Protein AF-A0A816B627-F1 (afdb_monomer_lite)

Foldseek 3Di:
DPDPVVVVVVVVVVVVVVVVVPPPCDLVNVQVVLCLQQHVLFARLDDPDPVRVVVVVVVVVPPDDDDDDDPPVPPPPDDPVNVVVVVVLLVLLVVLVVCLVVVVLVVNVVSLVVHPLNLLSLLSSLSNLVSCLVPPDDDPVSSVSSNVSSVVSLVVSVVVLVVVCVVPVVVSVCQQAFQDVNRRRDGVCSRPVPSVPVVVVVVVVVVVVVVD

Organism: NCBI:txid1234261

Secondary structure (DSSP, 8-state):
---HHHHHHHHHHHHHHHHHTS----HHHHHHHHHHHH-TTSPPS--SSHHHHHHHHHHHHTTS---------------HHHHHHHHHHHHHHHHHHHHHHTT-HHHHHHHHHH-TTHHHHHHHHHHHHHHHHHHT--SHHHHHHHHHHHHHHHHHHHHHHHHHHHH-HHHHHHHHH-EEGGGTSEEHHHH-HHHHHHHHHHHHHHHHHT--

Radius of gyration: 22.9 Å; chains: 1; bounding box: 83×31×54 Å

pLDDT: mean 73.64, std 17.53, range [32.75, 94.12]

InterPro domains:
  IPR050927 Transient receptor potential cation channel M [PTHR13800] (5-191)
  IPR057366 TRPM-like domain [PF25508] (15-191)

Structure (mmCIF, N/CA/C/O backbone):
data_AF-A0A816B627-F1
#
_entry.id   AF-A0A816B627-F1
#
loop_
_atom_site.group_PDB
_atom_site.id
_atom_site.type_symbol
_atom_site.label_atom_id
_atom_site.label_alt_id
_atom_site.label_comp_id
_atom_site.label_asym_id
_atom_site.label_entity_id
_atom_site.label_seq_id
_atom_site.pdbx_PDB_ins_code
_atom_site.Cartn_x
_atom_site.Cartn_y
_atom_site.Cartn_z
_atom_site.occupancy
_atom_site.B_iso_or_equiv
_atom_site.auth_seq_id
_atom_site.auth_comp_id
_atom_site.auth_asym_id
_atom_site.auth_atom_id
_atom_site.pdbx_PDB_model_num
ATOM 1 N N . MET A 1 1 ? 58.650 8.202 21.743 1.00 47.16 1 MET A N 1
ATOM 2 C CA . MET A 1 1 ? 57.580 7.323 22.254 1.00 47.16 1 MET A CA 1
ATOM 3 C C . MET A 1 1 ? 56.261 8.020 21.988 1.00 47.16 1 MET A C 1
ATOM 5 O O . MET A 1 1 ? 55.930 8.945 22.711 1.00 47.16 1 MET A O 1
ATOM 9 N N . ILE A 1 2 ? 55.586 7.661 20.896 1.00 46.09 2 ILE A N 1
ATOM 10 C CA . ILE A 1 2 ? 54.203 8.078 20.633 1.00 46.09 2 ILE A CA 1
ATOM 11 C C . ILE A 1 2 ? 53.369 6.849 20.967 1.00 46.09 2 ILE A C 1
ATOM 13 O O . ILE A 1 2 ? 53.631 5.767 20.435 1.00 46.09 2 ILE A O 1
ATOM 17 N N . ASN A 1 3 ? 52.495 6.995 21.954 1.00 48.06 3 ASN A N 1
ATOM 18 C CA . ASN A 1 3 ? 51.800 5.893 22.592 1.00 48.06 3 ASN A CA 1
ATOM 19 C C . ASN A 1 3 ? 50.795 5.289 21.598 1.00 48.06 3 ASN A C 1
ATOM 21 O O . ASN A 1 3 ? 50.006 6.018 21.000 1.00 48.06 3 ASN A O 1
ATOM 25 N N . ARG A 1 4 ? 50.829 3.965 21.389 1.00 53.31 4 ARG A N 1
ATOM 26 C CA . ARG A 1 4 ? 49.882 3.250 20.501 1.00 53.31 4 ARG A CA 1
ATOM 27 C C . ARG A 1 4 ? 48.421 3.437 20.930 1.00 53.31 4 ARG A C 1
ATOM 29 O O . ARG A 1 4 ? 47.520 3.262 20.119 1.00 53.31 4 ARG A O 1
ATOM 36 N N . ASP A 1 5 ? 48.202 3.822 22.179 1.00 56.56 5 ASP A N 1
ATOM 37 C CA . ASP A 1 5 ? 46.870 4.056 22.725 1.00 56.56 5 ASP A CA 1
ATOM 38 C C . ASP A 1 5 ? 46.293 5.416 22.287 1.00 56.56 5 ASP A C 1
ATOM 40 O O . ASP A 1 5 ? 45.082 5.539 22.102 1.00 56.56 5 ASP A O 1
ATOM 44 N N . ASP A 1 6 ? 47.144 6.409 21.991 1.00 57.88 6 ASP A N 1
ATOM 45 C CA . ASP A 1 6 ? 46.697 7.737 21.544 1.00 57.88 6 ASP A CA 1
ATOM 46 C C . ASP A 1 6 ? 46.139 7.707 20.112 1.00 57.88 6 ASP A C 1
ATOM 48 O O . ASP A 1 6 ? 45.206 8.443 19.794 1.00 57.88 6 ASP A O 1
ATOM 52 N N . CYS A 1 7 ? 46.657 6.838 19.233 1.00 55.69 7 CYS A N 1
ATOM 53 C CA . CYS A 1 7 ? 46.129 6.700 17.871 1.00 55.69 7 CYS A CA 1
ATOM 54 C C . CYS A 1 7 ? 44.832 5.880 17.807 1.00 55.69 7 CYS A C 1
ATOM 56 O O . CYS A 1 7 ? 43.984 6.159 16.960 1.00 55.69 7 CYS A O 1
ATOM 58 N N . LEU A 1 8 ? 44.632 4.928 18.725 1.00 53.78 8 LEU A N 1
ATOM 59 C CA . LEU A 1 8 ? 43.360 4.214 18.861 1.00 53.78 8 LEU A CA 1
ATOM 60 C C . LEU A 1 8 ? 42.260 5.140 19.382 1.00 53.78 8 LEU A C 1
ATOM 62 O O . LEU A 1 8 ? 41.164 5.146 18.829 1.00 53.78 8 LEU A O 1
ATOM 66 N N . LEU A 1 9 ? 42.564 5.976 20.378 1.00 54.19 9 LEU A N 1
ATOM 67 C CA . LEU A 1 9 ? 41.626 6.988 20.867 1.00 54.19 9 LEU A CA 1
ATOM 68 C C . LEU A 1 9 ? 41.292 8.016 19.787 1.00 54.19 9 LEU A C 1
ATOM 70 O O . LEU A 1 9 ? 40.128 8.372 19.637 1.00 54.19 9 LEU A O 1
ATOM 74 N N . LYS A 1 10 ? 42.270 8.440 18.981 1.00 56.34 10 LYS A N 1
ATOM 75 C CA . LYS A 1 10 ? 42.023 9.371 17.875 1.00 56.34 10 LYS A CA 1
ATOM 76 C C . LYS A 1 10 ? 41.108 8.773 16.801 1.00 56.34 10 LYS A C 1
ATOM 78 O O . LYS A 1 10 ? 40.150 9.427 16.418 1.00 56.34 10 LYS A O 1
ATOM 83 N N . ASN A 1 11 ? 41.309 7.506 16.428 1.00 53.62 11 ASN A N 1
ATOM 84 C CA . ASN A 1 11 ? 40.417 6.790 15.507 1.00 53.62 11 ASN A CA 1
ATOM 85 C C . ASN A 1 11 ? 39.012 6.569 16.095 1.00 53.62 11 ASN A C 1
ATOM 87 O O . ASN A 1 11 ? 38.023 6.634 15.371 1.00 53.62 11 ASN A O 1
ATOM 91 N N . VAL A 1 12 ? 38.893 6.318 17.402 1.00 56.19 12 VAL A N 1
ATOM 92 C CA . VAL A 1 12 ? 37.593 6.188 18.090 1.00 56.19 12 VAL A CA 1
ATOM 93 C C . VAL A 1 12 ? 36.872 7.538 18.188 1.00 56.19 12 VAL A C 1
ATOM 95 O O . VAL A 1 12 ? 35.649 7.594 18.113 1.00 56.19 12 VAL A O 1
ATOM 98 N N . ILE A 1 13 ? 37.603 8.641 18.341 1.00 55.31 13 ILE A N 1
ATOM 99 C CA . ILE A 1 13 ? 37.032 9.993 18.363 1.00 55.31 13 ILE A CA 1
ATOM 100 C C . ILE A 1 13 ? 36.629 10.429 16.947 1.00 55.31 13 ILE A C 1
ATOM 102 O O . ILE A 1 13 ? 35.522 10.926 16.775 1.00 55.31 13 ILE A O 1
ATOM 106 N N . GLU A 1 14 ? 37.460 10.167 15.933 1.00 52.75 14 GLU A N 1
ATOM 107 C CA . GLU A 1 14 ? 37.149 10.435 14.520 1.00 52.75 14 GLU A CA 1
ATOM 108 C C . GLU A 1 14 ? 35.941 9.604 14.046 1.00 52.75 14 GLU A C 1
ATOM 110 O O . GLU A 1 14 ? 35.009 10.151 13.461 1.00 52.75 14 GLU A O 1
ATOM 115 N N . THR A 1 15 ? 35.859 8.319 14.413 1.00 51.94 15 THR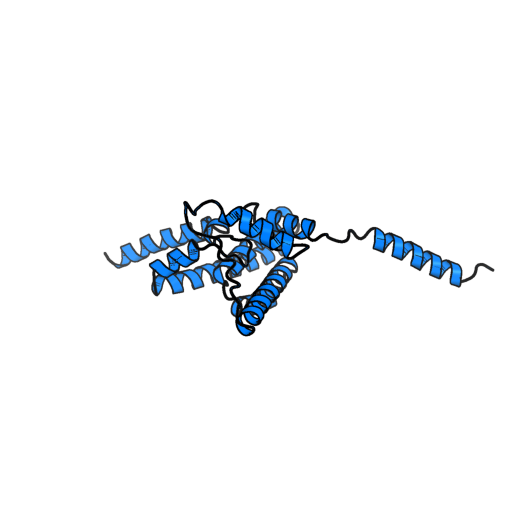 A N 1
ATOM 116 C CA . THR A 1 15 ? 34.672 7.487 14.124 1.00 51.94 15 THR A CA 1
ATOM 117 C C . THR A 1 15 ? 33.425 7.921 14.899 1.00 51.94 15 THR A C 1
ATOM 119 O O . THR A 1 15 ? 32.318 7.787 14.381 1.00 51.94 15 THR A O 1
ATOM 122 N N . ASN A 1 16 ? 33.565 8.469 16.112 1.00 50.75 16 ASN A N 1
ATOM 123 C CA . ASN A 1 16 ? 32.439 9.050 16.852 1.00 50.75 16 ASN A CA 1
ATOM 124 C C . ASN A 1 16 ? 31.949 10.372 16.245 1.00 50.75 16 ASN A C 1
ATOM 126 O O . ASN A 1 16 ? 30.750 10.646 16.300 1.00 50.75 16 ASN A O 1
ATOM 130 N N . ASP A 1 17 ? 32.831 11.176 15.650 1.00 51.41 17 ASP A N 1
ATOM 131 C CA . ASP A 1 17 ? 32.435 12.369 14.893 1.00 51.41 17 ASP A CA 1
ATOM 132 C C . ASP A 1 17 ? 31.756 11.998 13.564 1.00 51.41 17 ASP A C 1
ATOM 134 O O . ASP A 1 17 ? 30.761 12.625 13.192 1.00 51.41 17 ASP A O 1
ATOM 138 N N . ASP A 1 18 ? 32.183 10.915 12.908 1.00 49.44 18 ASP A N 1
ATOM 139 C CA . ASP A 1 18 ? 31.479 10.342 11.751 1.00 49.44 18 ASP A CA 1
ATOM 140 C C . ASP A 1 18 ? 30.114 9.732 12.132 1.00 49.44 18 ASP A C 1
ATOM 142 O O . ASP A 1 18 ? 29.144 9.842 11.379 1.00 49.44 18 ASP A O 1
ATOM 146 N N . LEU A 1 19 ? 29.988 9.151 13.332 1.00 51.88 19 LEU A N 1
ATOM 147 C CA . LEU A 1 19 ? 28.710 8.685 13.889 1.00 51.88 19 LEU A CA 1
ATOM 148 C C . LEU A 1 19 ? 27.785 9.845 14.287 1.00 51.88 19 LEU A C 1
ATOM 150 O O . LEU A 1 19 ? 26.574 9.721 14.126 1.00 51.88 19 LEU A O 1
ATOM 154 N N . LYS A 1 20 ? 28.323 10.982 14.751 1.00 50.88 20 LYS A N 1
ATOM 155 C CA . LYS A 1 20 ? 27.547 12.213 15.003 1.00 50.88 20 LYS A CA 1
ATOM 156 C C . LYS A 1 20 ? 27.124 12.928 13.720 1.00 50.88 20 LYS A C 1
ATOM 158 O O . LYS A 1 20 ? 26.120 13.636 13.733 1.00 50.88 20 LYS A O 1
ATOM 163 N N . LYS A 1 21 ? 27.850 12.726 12.617 1.00 45.88 21 LYS A N 1
ATOM 164 C CA . LYS A 1 21 ? 27.456 13.157 11.265 1.00 45.88 21 LYS A CA 1
ATOM 165 C C . LYS A 1 21 ? 26.447 12.235 10.589 1.00 45.88 21 LYS A C 1
ATOM 167 O O . LYS A 1 21 ? 25.932 12.582 9.528 1.00 45.88 21 LYS A O 1
ATOM 172 N N . LYS A 1 22 ? 26.144 11.078 11.179 1.00 47.47 22 LYS A N 1
ATOM 173 C CA . LYS A 1 22 ? 25.071 10.214 10.703 1.00 47.47 22 LYS A CA 1
ATOM 174 C C . LYS A 1 22 ? 23.759 10.831 11.168 1.00 47.47 22 LYS A C 1
ATOM 176 O O . LYS A 1 22 ? 23.348 10.613 12.304 1.00 47.47 22 LYS A O 1
ATOM 181 N N . GLU A 1 23 ? 23.156 11.659 10.314 1.00 55.47 23 GLU A N 1
ATOM 182 C CA . GLU A 1 23 ? 21.819 12.217 10.522 1.00 55.47 23 GLU A CA 1
ATOM 183 C C . GLU A 1 23 ? 20.909 11.120 11.081 1.00 55.47 23 GLU A C 1
ATOM 185 O O . GLU A 1 23 ? 20.610 10.128 10.411 1.00 55.47 23 GLU A O 1
ATOM 190 N N . ILE A 1 24 ? 20.530 11.246 12.353 1.00 56.03 24 ILE A N 1
ATOM 191 C CA . ILE A 1 24 ? 19.551 10.350 12.952 1.00 56.03 24 ILE A CA 1
ATOM 192 C C . ILE A 1 24 ? 18.250 10.672 12.224 1.00 56.03 24 ILE A C 1
ATOM 194 O O . ILE A 1 24 ? 17.647 11.718 12.473 1.00 56.03 24 ILE A O 1
ATOM 198 N N . TYR A 1 25 ? 17.858 9.815 11.277 1.00 63.72 25 TYR A N 1
ATOM 199 C CA . TYR A 1 25 ? 16.608 9.974 10.543 1.00 63.72 25 TYR A CA 1
ATOM 200 C C . TYR A 1 25 ? 15.474 10.119 11.557 1.00 63.72 25 TYR A C 1
ATOM 202 O O . TYR A 1 25 ? 15.193 9.214 12.344 1.00 63.72 25 TYR A O 1
ATOM 210 N N . THR A 1 26 ? 14.878 11.307 11.589 1.00 79.12 26 THR A N 1
ATOM 211 C CA . THR A 1 26 ? 13.787 11.615 12.509 1.00 79.12 26 THR A CA 1
ATOM 212 C C . THR A 1 26 ? 12.509 10.980 11.963 1.00 79.12 26 THR A C 1
ATOM 214 O O . THR A 1 26 ? 12.354 10.798 10.759 1.00 79.12 26 THR A O 1
ATOM 217 N N . ILE A 1 27 ? 11.551 10.655 12.829 1.00 78.94 27 ILE A N 1
ATOM 218 C CA . ILE A 1 27 ? 10.228 10.158 12.409 1.00 78.94 27 ILE A CA 1
ATOM 219 C C . ILE A 1 27 ? 9.592 11.074 11.341 1.00 78.94 27 ILE A C 1
ATOM 221 O O . ILE A 1 27 ? 9.013 10.600 10.365 1.00 78.94 27 ILE A O 1
ATOM 225 N N . ASP A 1 28 ? 9.806 12.383 11.464 1.00 79.88 28 ASP A N 1
ATOM 226 C CA . ASP A 1 28 ? 9.337 13.389 10.508 1.00 79.88 28 ASP A CA 1
ATOM 227 C C . ASP A 1 28 ? 9.972 13.212 9.119 1.00 79.88 28 ASP A C 1
ATOM 229 O O . ASP A 1 28 ? 9.288 13.362 8.107 1.00 79.88 28 ASP A O 1
ATOM 233 N N . THR A 1 29 ? 11.254 12.827 9.045 1.00 83.81 29 THR A N 1
ATOM 234 C CA . THR A 1 29 ? 11.923 12.584 7.760 1.00 83.81 29 THR A CA 1
ATOM 235 C C . THR A 1 29 ? 11.389 11.321 7.097 1.00 83.81 29 THR A C 1
ATOM 237 O O . THR A 1 29 ? 11.231 11.301 5.882 1.00 83.81 29 THR A O 1
ATOM 240 N N . LEU A 1 30 ? 11.051 10.282 7.872 1.00 84.44 30 LEU A N 1
ATOM 241 C CA . LEU A 1 30 ? 10.416 9.073 7.334 1.00 84.44 30 LEU A CA 1
ATOM 242 C C . LEU A 1 30 ? 9.038 9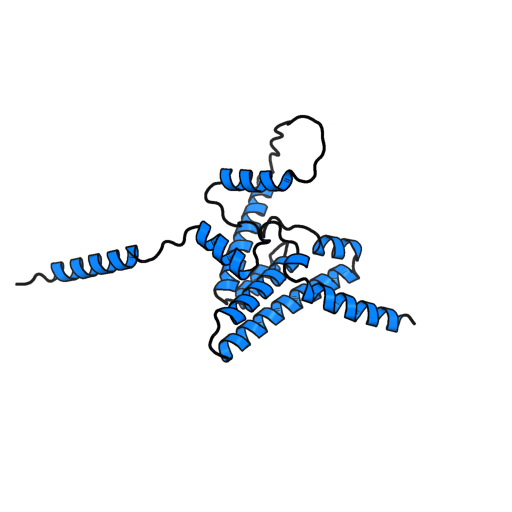.376 6.739 1.00 84.44 30 LEU A C 1
ATOM 244 O O . LEU A 1 30 ? 8.762 8.965 5.614 1.00 84.44 30 LEU A O 1
ATOM 248 N N . ASN A 1 31 ? 8.202 10.136 7.450 1.00 85.31 31 ASN A N 1
ATOM 249 C CA . ASN A 1 31 ? 6.902 10.555 6.921 1.00 85.31 31 ASN A CA 1
ATOM 250 C C . ASN A 1 31 ? 7.056 11.422 5.665 1.00 85.31 31 ASN A C 1
ATOM 252 O O . ASN A 1 31 ? 6.333 11.220 4.694 1.00 85.31 31 ASN A O 1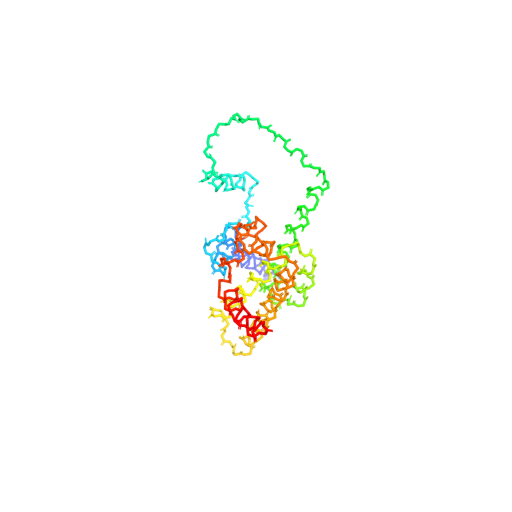
ATOM 256 N N . HIS A 1 32 ? 8.031 12.338 5.644 1.00 85.50 32 HIS A N 1
ATOM 257 C CA . HIS A 1 32 ? 8.310 13.156 4.464 1.00 85.50 32 HIS A CA 1
ATOM 258 C C . HIS A 1 32 ? 8.731 12.302 3.259 1.00 85.50 32 HIS A C 1
ATOM 260 O O . HIS A 1 32 ? 8.225 12.499 2.155 1.00 85.50 32 HIS A O 1
ATOM 266 N N . ILE A 1 33 ? 9.641 11.341 3.451 1.00 86.44 33 ILE A N 1
ATOM 267 C CA . ILE A 1 33 ? 10.081 10.423 2.388 1.00 86.44 33 ILE A CA 1
ATOM 268 C C . ILE A 1 33 ? 8.890 9.624 1.861 1.00 86.44 33 ILE A C 1
ATOM 270 O O . ILE A 1 33 ? 8.696 9.523 0.652 1.00 86.44 33 ILE A O 1
ATOM 274 N N . LEU A 1 34 ? 8.062 9.088 2.754 1.00 86.38 34 LEU A N 1
ATOM 275 C CA . LEU A 1 34 ? 6.894 8.308 2.368 1.00 86.38 34 LEU A CA 1
ATOM 276 C C . LEU A 1 34 ? 5.858 9.134 1.597 1.00 86.38 34 LEU A C 1
ATOM 278 O O . LEU A 1 34 ? 5.352 8.661 0.578 1.00 86.38 34 LEU A O 1
ATOM 282 N N . ASN A 1 35 ? 5.604 10.374 2.012 1.00 87.06 35 ASN A N 1
ATOM 283 C CA . ASN A 1 35 ? 4.736 11.288 1.271 1.00 87.06 35 ASN A CA 1
ATOM 284 C C . ASN A 1 35 ? 5.332 11.658 -0.089 1.00 87.06 35 ASN A C 1
ATOM 286 O O . ASN A 1 35 ? 4.606 11.708 -1.072 1.00 87.06 35 ASN A O 1
ATOM 290 N N . THR A 1 36 ? 6.653 11.812 -0.183 1.00 88.31 36 THR A N 1
ATOM 291 C CA . THR A 1 36 ? 7.327 12.065 -1.467 1.00 88.31 36 THR A CA 1
ATOM 292 C C . THR A 1 36 ? 7.176 10.871 -2.420 1.00 88.31 36 THR A C 1
ATOM 294 O O . THR A 1 36 ? 6.913 11.046 -3.606 1.00 88.31 36 THR A O 1
ATOM 297 N N . LEU A 1 37 ? 7.301 9.640 -1.911 1.00 85.81 37 LEU A N 1
ATOM 298 C CA . LEU A 1 37 ? 7.244 8.424 -2.730 1.00 85.81 37 LEU A CA 1
ATOM 299 C C . LEU A 1 37 ? 5.817 8.046 -3.160 1.00 85.81 37 LEU A C 1
ATOM 301 O O . LEU A 1 37 ? 5.600 7.618 -4.299 1.00 85.81 37 LEU A O 1
ATOM 305 N N . VAL A 1 38 ? 4.848 8.162 -2.249 1.00 84.44 38 VAL A N 1
ATOM 306 C CA . VAL A 1 38 ? 3.452 7.752 -2.471 1.00 84.44 38 VAL A CA 1
ATOM 307 C C . VAL A 1 38 ? 2.613 8.924 -2.985 1.00 84.44 38 VAL A C 1
ATOM 309 O O . VAL A 1 38 ? 1.922 8.800 -4.005 1.00 84.44 38 VAL A O 1
ATOM 312 N N . GLY A 1 39 ? 2.708 10.061 -2.303 1.00 83.44 39 GLY A N 1
ATOM 313 C CA . GLY A 1 39 ? 2.036 11.324 -2.592 1.00 83.44 39 GLY A CA 1
ATOM 314 C C . GLY A 1 39 ? 1.500 12.009 -1.329 1.00 83.44 39 GLY A C 1
ATOM 315 O O . GLY A 1 39 ? 1.243 11.364 -0.313 1.00 83.44 39 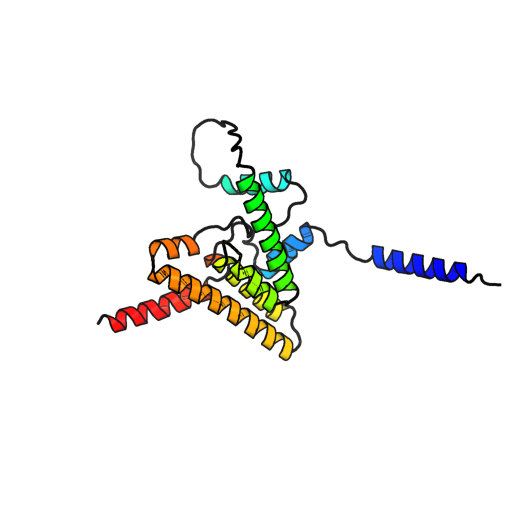GLY A O 1
ATOM 316 N N . ASP A 1 40 ? 1.254 13.317 -1.431 1.00 81.44 40 ASP A N 1
ATOM 317 C CA . ASP A 1 40 ? 0.838 14.192 -0.316 1.00 81.44 40 ASP A CA 1
ATOM 318 C C . ASP A 1 40 ? -0.553 13.885 0.266 1.00 81.44 40 ASP A C 1
ATOM 320 O O . ASP A 1 40 ? -0.950 14.437 1.289 1.00 81.44 40 ASP A O 1
ATOM 324 N N . TYR A 1 41 ? -1.320 13.012 -0.388 1.00 79.44 41 TYR A N 1
ATOM 325 C CA . TYR A 1 41 ? -2.629 12.562 0.085 1.00 79.44 41 TYR A CA 1
ATOM 326 C C . TYR A 1 41 ? -2.531 11.509 1.199 1.00 79.44 41 TYR A C 1
ATOM 328 O O . TYR A 1 41 ? -3.546 11.201 1.824 1.00 79.44 41 TYR A O 1
ATOM 336 N N . MET A 1 42 ? -1.345 10.941 1.439 1.00 84.12 42 MET A N 1
ATOM 337 C CA . MET A 1 42 ? -1.116 10.006 2.534 1.00 84.12 42 MET A CA 1
ATOM 338 C C . MET A 1 42 ? -0.855 10.762 3.837 1.00 84.12 42 MET A C 1
ATOM 340 O O . MET A 1 42 ? -0.006 11.652 3.911 1.00 84.12 42 MET A O 1
ATOM 344 N N . LYS A 1 43 ? -1.586 10.402 4.893 1.00 84.06 43 LYS A N 1
ATOM 345 C CA . LYS A 1 43 ? -1.319 10.942 6.229 1.00 84.06 43 LYS A CA 1
ATOM 346 C C . LYS A 1 43 ? -0.056 10.327 6.836 1.00 84.06 43 LYS A C 1
ATOM 348 O O . LYS A 1 43 ? 0.319 9.216 6.456 1.00 84.06 43 LYS A O 1
ATOM 353 N N . PRO A 1 44 ? 0.567 10.997 7.825 1.00 81.88 44 PRO A N 1
ATOM 354 C CA . PRO A 1 44 ? 1.728 10.458 8.523 1.00 81.88 44 PRO A CA 1
ATOM 355 C C . PRO A 1 44 ? 1.440 9.056 9.074 1.00 81.88 44 PRO A C 1
ATOM 357 O O . PRO A 1 44 ? 0.390 8.817 9.675 1.00 81.88 44 PRO A O 1
ATOM 360 N N . LEU A 1 45 ? 2.365 8.118 8.865 1.00 82.62 45 LEU A N 1
ATOM 361 C CA . LEU A 1 45 ? 2.232 6.745 9.371 1.00 82.62 45 LEU A CA 1
ATOM 362 C C . LEU A 1 45 ? 2.886 6.567 10.738 1.00 82.62 45 LEU A C 1
ATOM 364 O O . LEU A 1 45 ? 2.496 5.673 11.494 1.00 82.62 45 LEU A O 1
ATOM 368 N N . TYR A 1 46 ? 3.888 7.396 11.025 1.00 82.25 46 TYR A N 1
ATOM 369 C CA . TYR A 1 46 ? 4.713 7.320 12.218 1.00 82.25 46 TYR A CA 1
ATOM 370 C C . TYR A 1 46 ? 4.521 8.579 13.060 1.00 82.25 46 TYR A C 1
ATOM 372 O O . TYR A 1 46 ? 4.641 9.690 12.553 1.00 82.25 46 TYR A O 1
ATOM 380 N N . TYR A 1 47 ? 4.256 8.409 14.351 1.00 77.44 47 TYR A N 1
ATOM 381 C CA . TYR A 1 47 ? 4.043 9.507 15.295 1.00 77.44 47 TYR A CA 1
ATOM 382 C C . TYR A 1 47 ? 5.050 9.393 16.436 1.00 77.44 47 TYR A C 1
ATOM 384 O O . TYR A 1 47 ? 5.423 8.283 16.821 1.00 77.44 47 TYR A O 1
ATOM 392 N N . LYS A 1 48 ? 5.504 10.523 16.992 1.00 67.88 48 LYS A N 1
ATOM 393 C CA . LYS A 1 48 ? 6.448 10.505 18.124 1.00 67.88 48 LYS A CA 1
ATOM 394 C C . LYS A 1 48 ? 5.750 10.117 19.421 1.00 67.88 48 LYS A C 1
ATOM 396 O O . LYS A 1 48 ? 6.370 9.530 20.304 1.00 67.88 48 LYS A O 1
ATOM 401 N N . THR A 1 49 ? 4.467 10.454 19.548 1.00 66.88 49 THR A N 1
ATOM 402 C CA . THR A 1 49 ? 3.657 10.141 20.729 1.00 66.88 49 THR A CA 1
ATOM 403 C C . THR A 1 49 ? 2.249 9.700 20.340 1.00 66.88 49 THR A C 1
ATOM 405 O O . THR A 1 49 ? 1.693 10.159 19.345 1.00 66.88 49 THR A O 1
ATOM 408 N N . ALA A 1 50 ? 1.627 8.863 21.174 1.00 63.19 50 ALA A N 1
ATOM 409 C CA . ALA A 1 50 ? 0.228 8.464 20.996 1.00 63.19 50 ALA A CA 1
ATOM 410 C C . ALA A 1 50 ? -0.746 9.663 21.042 1.00 63.19 50 ALA A C 1
ATOM 412 O O . ALA A 1 50 ? -1.818 9.627 20.447 1.00 63.19 50 ALA A O 1
ATOM 413 N N . VAL A 1 51 ? -0.370 10.748 21.732 1.00 63.31 51 VAL A N 1
ATOM 414 C CA . VAL A 1 51 ? -1.163 11.986 21.807 1.00 63.31 51 VAL A CA 1
ATOM 415 C C . VAL A 1 51 ? -1.200 12.698 20.453 1.00 63.31 51 VAL A C 1
ATOM 417 O O . VAL A 1 51 ? -2.261 13.147 20.026 1.00 63.31 51 VAL A O 1
ATOM 420 N N . GLU A 1 52 ? -0.062 12.760 19.764 1.00 62.66 52 GLU A N 1
ATOM 421 C CA . GLU A 1 52 ? 0.064 13.346 18.426 1.00 62.66 52 GLU A CA 1
ATOM 422 C C . GLU A 1 52 ? -0.765 12.567 17.391 1.00 62.66 52 GLU A C 1
ATOM 424 O O . GLU A 1 52 ? -1.495 13.160 16.595 1.00 62.66 52 GLU A O 1
ATOM 429 N N . GLU A 1 53 ? -0.742 11.233 17.472 1.00 67.88 53 GLU A N 1
ATOM 430 C CA . GLU A 1 53 ? -1.572 10.360 16.638 1.00 67.88 53 GLU A CA 1
ATOM 431 C C . GLU A 1 53 ? -3.074 10.638 16.835 1.00 67.88 53 GLU A C 1
ATOM 433 O O . GLU A 1 53 ? -3.819 10.789 15.863 1.00 67.88 53 GLU A O 1
ATOM 438 N N . LEU A 1 54 ? -3.532 10.759 18.088 1.00 63.72 54 LEU A N 1
ATOM 439 C CA . LEU A 1 54 ? -4.935 11.051 18.407 1.00 63.72 54 LEU A CA 1
ATOM 440 C C . LEU A 1 54 ? -5.366 12.446 17.932 1.00 63.72 54 LEU A C 1
ATOM 442 O O . LEU A 1 54 ? -6.475 12.610 17.417 1.00 63.72 54 LEU A O 1
ATOM 446 N N . GLN A 1 55 ? -4.497 13.450 18.058 1.00 64.25 55 GLN A N 1
ATOM 447 C CA . GLN A 1 55 ? -4.776 14.813 17.599 1.00 64.25 55 GLN A CA 1
ATOM 448 C C . GLN A 1 55 ? -4.954 14.870 16.076 1.00 64.25 55 GLN A C 1
ATOM 450 O O . GLN A 1 55 ? -5.947 15.419 15.600 1.00 64.25 55 GLN A O 1
ATOM 455 N N . ILE A 1 56 ? -4.065 14.235 15.308 1.00 65.94 56 ILE A N 1
ATOM 456 C CA . ILE A 1 56 ? -4.110 14.252 13.837 1.00 65.94 56 ILE A CA 1
ATOM 457 C C . ILE A 1 56 ? -5.296 13.430 13.298 1.00 65.94 56 ILE A C 1
ATOM 459 O O . ILE A 1 56 ? -5.993 13.867 12.371 1.00 65.94 56 ILE A O 1
ATOM 463 N N . LYS A 1 57 ? -5.603 12.284 13.921 1.00 66.88 57 LYS A N 1
ATOM 464 C CA . LYS A 1 57 ? -6.788 11.478 13.574 1.00 66.88 57 LYS A CA 1
ATOM 465 C C . LYS A 1 57 ? -8.101 12.209 13.889 1.00 66.88 57 LYS A C 1
ATOM 467 O O . LYS A 1 57 ? -9.012 12.224 13.058 1.00 66.88 57 LYS A O 1
ATOM 472 N N . SER A 1 58 ? -8.192 12.887 15.039 1.00 59.44 58 SER A N 1
ATOM 473 C CA . SER A 1 58 ? -9.385 13.670 15.411 1.00 59.44 58 SER A CA 1
ATOM 474 C C . SER A 1 58 ? -9.601 14.893 14.509 1.00 59.44 58 SER A C 1
ATOM 476 O O . SER A 1 58 ? -10.727 15.139 14.077 1.00 59.44 58 SER A O 1
ATOM 478 N N . ALA A 1 59 ? -8.527 15.594 14.124 1.00 57.50 59 ALA A N 1
ATOM 479 C CA . ALA A 1 59 ? -8.593 16.746 13.227 1.00 57.50 59 ALA A CA 1
ATOM 480 C C . ALA A 1 59 ? -9.167 16.394 11.845 1.00 57.50 59 ALA A C 1
ATOM 482 O O . ALA A 1 59 ? -9.855 17.214 11.242 1.00 57.50 59 ALA A O 1
ATOM 483 N N . THR A 1 60 ? -8.946 15.167 11.357 1.00 51.66 60 THR A N 1
ATOM 484 C CA . THR A 1 60 ? -9.500 14.753 10.058 1.00 51.66 60 THR A CA 1
ATOM 485 C C . THR A 1 60 ? -10.927 14.209 10.137 1.00 51.66 60 THR A C 1
ATOM 487 O O . THR A 1 60 ? -11.659 14.255 9.155 1.00 51.66 60 THR A O 1
ATOM 490 N N . THR A 1 61 ? -11.346 13.705 11.299 1.00 51.56 61 THR A N 1
ATOM 491 C CA . THR A 1 61 ? -12.693 13.133 11.481 1.00 51.56 61 THR A CA 1
ATOM 492 C C . THR A 1 61 ? -13.777 14.225 11.575 1.00 51.56 61 THR A C 1
ATOM 494 O O . THR A 1 61 ? -14.960 13.959 11.373 1.00 51.56 61 THR A O 1
ATOM 497 N N . ASN A 1 62 ? -13.384 15.482 11.815 1.00 48.22 62 ASN A N 1
ATOM 498 C CA . ASN A 1 62 ? -14.294 16.608 12.053 1.00 48.22 62 ASN A CA 1
ATOM 499 C C . ASN A 1 62 ? -14.953 17.234 10.807 1.00 48.22 62 ASN A C 1
ATOM 501 O O . ASN A 1 62 ? -15.683 18.211 10.954 1.00 48.22 62 ASN A O 1
ATOM 505 N N . THR A 1 63 ? -14.765 16.708 9.592 1.00 43.91 63 THR A N 1
ATOM 506 C CA . THR A 1 63 ? -15.364 17.312 8.383 1.00 43.91 63 THR A CA 1
ATOM 507 C C . THR A 1 63 ? -16.712 16.739 7.947 1.00 43.91 63 THR A C 1
ATOM 509 O O . THR A 1 63 ? -17.278 17.287 7.013 1.00 43.91 63 THR A O 1
ATOM 512 N N . ASN A 1 64 ? -17.288 15.721 8.605 1.00 45.56 64 ASN A N 1
ATOM 513 C CA . ASN A 1 64 ? -18.622 15.207 8.233 1.00 45.56 64 ASN A CA 1
ATOM 514 C C . ASN A 1 64 ? -19.408 14.558 9.389 1.00 45.56 64 ASN A C 1
ATOM 516 O O . ASN A 1 64 ? -19.901 13.438 9.260 1.00 45.56 64 ASN A O 1
ATOM 520 N N . ARG A 1 65 ? -19.589 15.253 10.519 1.00 35.72 65 ARG A N 1
ATOM 521 C CA . ARG A 1 65 ? -20.679 14.930 11.461 1.00 35.72 65 ARG A CA 1
ATOM 522 C C . ARG A 1 65 ? -21.316 16.213 11.981 1.00 35.72 65 ARG A C 1
ATOM 524 O O . ARG A 1 65 ? -20.860 16.805 12.952 1.00 35.72 65 ARG A O 1
ATOM 531 N N . VAL A 1 66 ? -22.368 16.640 11.286 1.00 37.44 66 VAL A N 1
ATOM 532 C CA . VAL A 1 66 ? -23.333 17.616 11.792 1.00 37.44 66 VAL A CA 1
ATOM 533 C C . VAL A 1 66 ? -24.057 16.987 12.985 1.00 37.44 66 VAL A C 1
ATOM 535 O O . VAL A 1 66 ? -24.693 15.948 12.840 1.00 37.44 66 VAL A O 1
ATOM 538 N N . ASN A 1 67 ? -23.924 17.675 14.116 1.00 36.53 67 ASN A N 1
ATOM 539 C CA . ASN A 1 67 ? -24.830 17.785 15.255 1.00 36.53 67 ASN A CA 1
ATOM 540 C C . ASN A 1 67 ? -25.147 16.568 16.146 1.00 36.53 67 ASN A C 1
ATOM 542 O O . ASN A 1 67 ? -25.617 15.520 15.720 1.00 36.53 67 ASN A O 1
ATOM 546 N N . ASP A 1 68 ? -24.989 16.867 17.439 1.00 32.75 68 ASP A N 1
ATOM 547 C CA . ASP A 1 68 ? -25.861 16.499 18.553 1.00 32.75 68 ASP A CA 1
ATOM 548 C C . ASP A 1 68 ? -25.923 15.024 18.957 1.00 32.75 68 ASP A C 1
ATOM 550 O O . ASP A 1 68 ? -26.819 14.277 18.585 1.00 32.75 68 ASP A O 1
ATOM 554 N N . GLN A 1 69 ? -25.027 14.637 19.863 1.00 34.44 69 GLN A N 1
ATOM 555 C CA . GLN A 1 69 ? -25.353 14.564 21.294 1.00 34.44 69 GLN A CA 1
ATOM 556 C C . GLN A 1 69 ? -24.151 13.993 22.047 1.00 34.44 69 GLN A C 1
ATOM 558 O O . GLN A 1 69 ? -23.662 12.914 21.741 1.00 34.44 69 GLN A O 1
ATOM 563 N N . GLU A 1 70 ? -23.693 14.788 23.012 1.00 33.94 70 GLU A N 1
ATOM 564 C CA . GLU A 1 70 ? -22.989 14.388 24.227 1.00 33.94 70 GLU A CA 1
ATOM 565 C C . GLU A 1 70 ? -21.831 13.399 24.068 1.00 33.94 70 GLU A C 1
ATOM 567 O O . GLU A 1 70 ? -21.984 12.195 23.881 1.00 33.94 70 GLU A O 1
ATOM 572 N N . ALA A 1 71 ? -20.635 13.951 24.273 1.00 35.47 71 ALA A N 1
ATOM 573 C CA . ALA A 1 71 ? -19.420 13.239 24.609 1.00 35.47 71 ALA A CA 1
ATOM 574 C C . ALA A 1 71 ? -19.626 12.355 25.853 1.00 35.47 71 ALA A C 1
ATOM 576 O O . ALA A 1 71 ? -19.166 12.657 26.954 1.00 35.47 71 ALA A O 1
ATOM 577 N N . HIS A 1 72 ? -20.268 11.206 25.671 1.00 36.22 72 HIS A N 1
ATOM 578 C CA . HIS A 1 72 ? -19.933 10.047 26.456 1.00 36.22 72 HIS A CA 1
ATOM 579 C C . HIS A 1 72 ? -18.537 9.660 25.981 1.00 36.22 72 HIS A C 1
ATOM 581 O O . HIS A 1 72 ? -18.355 9.143 24.878 1.00 36.22 72 HIS A O 1
ATOM 587 N N . VAL A 1 73 ? -17.538 9.993 26.800 1.00 39.09 73 VAL A N 1
ATOM 588 C CA . VAL A 1 73 ? -16.192 9.415 26.771 1.00 39.09 73 VAL A CA 1
ATOM 589 C C . VAL A 1 73 ? -16.365 7.918 27.036 1.00 39.09 73 VAL A C 1
ATOM 591 O O . VAL A 1 73 ? -16.108 7.398 28.118 1.00 39.09 73 VAL A O 1
ATOM 594 N N . GLY A 1 74 ? -16.918 7.228 26.044 1.00 36.81 74 GLY A N 1
ATOM 595 C CA . GLY A 1 74 ? -17.022 5.796 25.985 1.00 36.81 74 GLY A CA 1
ATOM 596 C C . GLY A 1 74 ? -15.612 5.318 25.756 1.00 36.81 74 GLY A C 1
ATOM 597 O O . GLY A 1 74 ? -15.111 5.338 24.635 1.00 36.81 74 GLY A O 1
ATOM 598 N N . GLN A 1 75 ? -14.960 4.917 26.841 1.00 46.12 75 GLN A N 1
ATOM 599 C CA . GLN A 1 75 ? -13.900 3.934 26.766 1.00 46.12 75 GLN A CA 1
ATOM 600 C C . GLN A 1 75 ? -14.456 2.758 25.958 1.00 46.12 75 GLN A C 1
ATOM 602 O O . GLN A 1 75 ? -15.135 1.884 26.497 1.00 46.12 75 GLN A O 1
ATOM 607 N N . ILE A 1 76 ? -14.186 2.732 24.655 1.00 48.78 76 ILE A N 1
ATOM 608 C CA . ILE A 1 76 ? -14.216 1.489 23.904 1.00 48.78 76 ILE A CA 1
ATOM 609 C C . ILE A 1 76 ? -13.049 0.702 24.499 1.00 48.78 76 ILE A C 1
ATOM 611 O O . ILE A 1 76 ? -11.905 0.851 24.078 1.00 48.78 76 ILE A O 1
ATOM 615 N N . LYS A 1 77 ? -13.317 -0.061 25.566 1.00 46.22 77 LYS A N 1
ATOM 616 C CA . LYS A 1 77 ? -12.428 -1.128 26.027 1.00 46.22 77 LYS A CA 1
ATOM 617 C C . LYS A 1 77 ? -12.368 -2.136 24.883 1.00 46.22 77 LYS A C 1
ATOM 619 O O . LYS A 1 77 ? -13.166 -3.068 24.831 1.00 46.22 77 LYS A O 1
ATOM 624 N N . LEU A 1 78 ? -11.472 -1.895 23.931 1.00 55.16 78 LEU A N 1
ATOM 625 C CA . LEU A 1 78 ? -11.063 -2.889 22.949 1.00 55.16 78 LEU A CA 1
ATOM 626 C C . LEU A 1 78 ? -10.608 -4.120 23.742 1.00 55.16 78 LEU A C 1
ATOM 628 O O . LEU A 1 78 ? -9.920 -3.987 24.762 1.00 55.16 78 LEU A O 1
ATOM 632 N N . LYS A 1 79 ? -11.060 -5.313 23.347 1.00 60.47 79 LYS A N 1
ATOM 633 C CA . LYS A 1 79 ? -10.622 -6.535 24.027 1.00 60.47 79 LYS A CA 1
ATOM 634 C C . LYS A 1 79 ? -9.118 -6.680 23.807 1.00 60.47 79 LYS A C 1
ATOM 636 O O . LYS A 1 79 ? -8.591 -6.259 22.784 1.00 60.47 79 LYS A O 1
ATOM 641 N N . GLU A 1 80 ? -8.423 -7.305 24.749 1.00 67.31 80 GLU A N 1
ATOM 642 C CA . GLU A 1 80 ? -6.970 -7.530 24.671 1.00 67.31 80 GLU A CA 1
ATOM 643 C C . GLU A 1 80 ? -6.556 -8.211 23.347 1.00 67.31 80 GLU A C 1
ATOM 645 O O . GLU A 1 80 ? -5.559 -7.838 22.734 1.00 67.31 80 GLU A O 1
ATOM 650 N N . ALA A 1 81 ? -7.412 -9.098 22.826 1.00 64.31 81 ALA A N 1
ATOM 651 C CA . ALA A 1 81 ? -7.259 -9.727 21.513 1.00 64.31 81 ALA A CA 1
ATOM 652 C C . ALA A 1 81 ? -7.328 -8.742 20.324 1.00 64.31 81 ALA A C 1
ATOM 654 O O . ALA A 1 81 ? -6.613 -8.919 19.337 1.00 64.31 81 ALA A O 1
ATOM 655 N N . ASP A 1 82 ? -8.154 -7.694 20.407 1.00 68.25 82 ASP A N 1
ATOM 656 C CA . ASP A 1 82 ? -8.283 -6.685 19.348 1.00 68.25 82 ASP A CA 1
ATOM 657 C C . ASP A 1 82 ? -7.032 -5.792 19.293 1.00 68.25 82 ASP A C 1
ATOM 659 O O . ASP A 1 82 ? -6.566 -5.436 18.210 1.00 68.25 82 ASP A O 1
ATOM 663 N N . TYR A 1 83 ? -6.436 -5.487 20.454 1.00 73.31 83 TYR A N 1
ATOM 664 C CA . TYR A 1 83 ? -5.152 -4.783 20.538 1.00 73.31 83 TYR A CA 1
ATOM 665 C C . TYR A 1 83 ? -4.002 -5.607 19.968 1.00 73.31 83 TYR A C 1
ATOM 667 O O . TYR A 1 83 ? -3.157 -5.070 19.249 1.00 73.31 83 TYR A O 1
ATOM 675 N N . GLU A 1 84 ? -3.969 -6.906 20.264 1.00 76.44 84 GLU A N 1
ATOM 676 C CA . GLU A 1 84 ? -2.936 -7.798 19.746 1.00 76.44 84 GLU A CA 1
ATOM 677 C C . GLU A 1 84 ? -3.006 -7.894 18.216 1.00 76.44 84 GLU A C 1
ATOM 679 O O . GLU A 1 84 ? -1.981 -7.799 17.538 1.00 76.44 84 GLU A O 1
ATOM 684 N N . GLN A 1 85 ? -4.213 -8.017 17.653 1.00 78.75 85 GLN A N 1
ATOM 685 C CA . GLN A 1 85 ? -4.396 -8.041 16.204 1.00 78.75 85 GLN A CA 1
ATOM 686 C C . GLN A 1 85 ? -4.020 -6.704 15.559 1.00 78.75 85 GLN A C 1
ATOM 688 O O . GLN A 1 85 ? -3.323 -6.689 14.546 1.00 78.75 85 GLN A O 1
ATOM 693 N N . MET A 1 86 ? -4.428 -5.585 16.160 1.00 76.12 86 MET A N 1
ATOM 694 C CA . MET A 1 86 ? -4.068 -4.259 15.666 1.00 76.12 86 MET A CA 1
ATOM 695 C C . MET A 1 86 ? -2.547 -4.066 15.667 1.00 76.12 86 MET A C 1
ATOM 697 O O . MET A 1 86 ? -1.979 -3.658 14.658 1.00 76.12 86 MET A O 1
ATOM 701 N N . SER A 1 87 ? -1.868 -4.423 16.761 1.00 80.25 87 SER A N 1
ATOM 702 C CA . SER A 1 87 ? -0.407 -4.351 16.861 1.00 80.25 87 SER A CA 1
ATOM 703 C C . SER A 1 87 ? 0.284 -5.186 15.780 1.00 80.25 87 SER A C 1
ATOM 705 O O . SER A 1 87 ? 1.205 -4.694 15.125 1.00 80.25 87 SER A O 1
ATOM 707 N N . LYS A 1 88 ? -0.198 -6.410 15.526 1.00 84.50 88 LYS A N 1
ATOM 708 C CA . LYS A 1 88 ? 0.309 -7.256 14.436 1.00 84.50 88 LYS A CA 1
ATOM 709 C C . LYS A 1 88 ? 0.167 -6.564 13.084 1.00 84.50 88 LYS A C 1
ATOM 711 O O . LYS A 1 88 ? 1.149 -6.499 12.348 1.00 84.50 88 LYS A O 1
ATOM 716 N N . ASP A 1 89 ? -1.004 -6.012 12.771 1.00 85.38 89 ASP A N 1
ATOM 717 C CA . ASP A 1 89 ? -1.254 -5.339 11.491 1.00 85.38 89 ASP A CA 1
ATOM 718 C C . ASP A 1 89 ? -0.278 -4.164 11.260 1.00 85.38 89 ASP A C 1
ATOM 720 O O . ASP A 1 89 ? 0.254 -4.018 10.156 1.00 85.38 89 ASP A O 1
ATOM 724 N N . TYR A 1 90 ? 0.026 -3.375 12.301 1.00 85.56 90 TYR A N 1
ATOM 725 C CA . TYR A 1 90 ? 1.025 -2.296 12.243 1.00 85.56 90 TYR A CA 1
ATOM 726 C C . TYR A 1 90 ? 2.452 -2.820 12.012 1.00 85.56 90 TYR A C 1
ATOM 728 O O . TYR A 1 90 ? 3.159 -2.306 11.145 1.00 85.56 90 TYR A O 1
ATOM 736 N N . ILE A 1 91 ? 2.860 -3.882 12.714 1.00 87.81 91 ILE A N 1
ATOM 737 C CA . ILE A 1 91 ? 4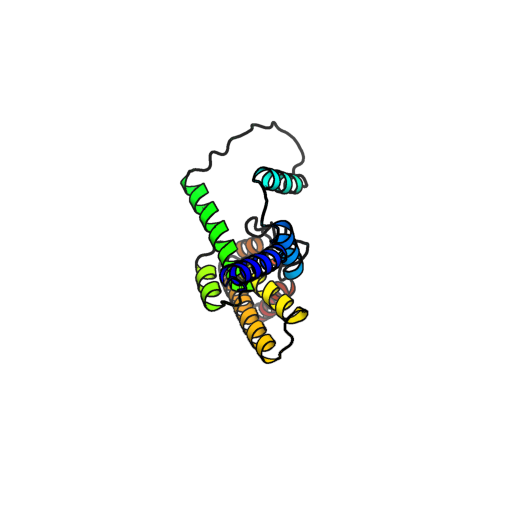.186 -4.500 12.536 1.00 87.81 91 ILE A CA 1
ATOM 738 C C . ILE A 1 91 ? 4.343 -5.053 11.115 1.00 87.81 91 ILE A C 1
ATOM 740 O O . ILE A 1 91 ? 5.361 -4.814 10.465 1.00 87.81 91 ILE A O 1
ATOM 744 N N . PHE A 1 92 ? 3.332 -5.762 10.604 1.00 89.44 92 PHE A N 1
ATOM 745 C CA . PHE A 1 92 ? 3.352 -6.297 9.241 1.00 89.44 92 PHE A CA 1
ATOM 746 C C . PHE A 1 92 ? 3.403 -5.190 8.192 1.00 89.44 92 PHE A C 1
ATOM 748 O O . PHE A 1 92 ? 4.129 -5.325 7.209 1.00 89.44 92 PHE A O 1
ATOM 755 N N . ARG A 1 93 ? 2.673 -4.089 8.399 1.00 90.81 93 ARG A N 1
ATOM 756 C CA . ARG A 1 93 ? 2.741 -2.911 7.530 1.00 90.81 93 ARG A CA 1
ATOM 757 C C . ARG A 1 93 ? 4.155 -2.344 7.470 1.00 90.81 93 ARG A C 1
ATOM 759 O O . ARG A 1 93 ? 4.675 -2.144 6.376 1.00 90.81 93 ARG A O 1
ATOM 766 N N . ASP A 1 94 ? 4.761 -2.082 8.622 1.00 90.25 94 ASP A N 1
ATOM 767 C CA . ASP A 1 94 ? 6.076 -1.442 8.688 1.00 90.25 94 ASP A CA 1
ATOM 768 C C . ASP A 1 94 ? 7.157 -2.330 8.077 1.00 90.25 94 ASP A C 1
ATOM 770 O O . ASP A 1 94 ? 7.996 -1.866 7.302 1.00 90.25 94 ASP A O 1
ATOM 774 N N . LEU A 1 95 ? 7.080 -3.631 8.349 1.00 91.88 95 LEU A N 1
ATOM 775 C CA . LEU A 1 95 ? 7.993 -4.602 7.777 1.00 91.88 95 LEU A CA 1
ATOM 776 C C . LEU A 1 95 ? 7.797 -4.736 6.261 1.00 91.88 95 LEU A C 1
ATOM 778 O O . LEU A 1 95 ? 8.779 -4.772 5.524 1.00 91.88 95 LEU A O 1
ATOM 782 N N . PHE A 1 96 ? 6.553 -4.714 5.777 1.00 93.44 96 PHE A N 1
ATOM 783 C CA . PHE A 1 96 ? 6.256 -4.700 4.347 1.00 93.44 96 PHE A CA 1
ATOM 784 C C . PHE A 1 96 ? 6.839 -3.458 3.659 1.00 93.44 96 PHE A C 1
ATOM 786 O O . PHE A 1 96 ? 7.578 -3.594 2.684 1.00 93.44 96 PHE A O 1
ATOM 793 N N . ILE A 1 97 ? 6.590 -2.256 4.190 1.00 91.62 97 ILE A N 1
ATOM 794 C CA . ILE A 1 97 ? 7.144 -1.005 3.643 1.00 91.62 97 ILE A CA 1
ATOM 795 C C . ILE A 1 97 ? 8.673 -1.080 3.600 1.00 91.62 97 ILE A C 1
ATOM 797 O O . ILE A 1 97 ? 9.276 -0.792 2.565 1.00 91.62 97 ILE A O 1
ATOM 801 N N . TRP A 1 98 ? 9.299 -1.541 4.684 1.00 91.50 98 TRP A N 1
ATOM 802 C CA . TRP A 1 98 ? 10.745 -1.729 4.736 1.00 91.50 98 TRP A CA 1
ATOM 803 C C . TRP A 1 98 ? 11.243 -2.712 3.667 1.00 91.50 98 TRP A C 1
ATOM 805 O O . TRP A 1 98 ? 12.205 -2.409 2.964 1.00 91.50 98 TRP A O 1
ATOM 815 N N . THR A 1 99 ? 10.570 -3.853 3.470 1.00 94.12 99 THR A N 1
ATOM 816 C CA . THR A 1 99 ? 10.966 -4.823 2.432 1.00 94.12 99 THR A CA 1
ATOM 817 C C . THR A 1 99 ? 10.880 -4.250 1.020 1.00 94.12 99 THR A C 1
ATOM 819 O O . THR A 1 99 ? 11.754 -4.542 0.205 1.00 94.12 99 THR A O 1
ATOM 822 N N . ILE A 1 100 ? 9.885 -3.404 0.731 1.00 92.75 100 ILE A N 1
ATOM 823 C CA . ILE A 1 100 ? 9.751 -2.737 -0.570 1.00 92.75 100 ILE A CA 1
ATOM 824 C C . ILE A 1 100 ? 10.868 -1.711 -0.774 1.00 92.75 100 ILE A C 1
ATOM 826 O O . ILE A 1 100 ? 11.510 -1.719 -1.822 1.00 92.75 100 ILE A O 1
ATOM 830 N N . LEU A 1 101 ? 11.150 -0.876 0.232 1.00 88.94 101 LEU A N 1
ATOM 831 C CA . LEU A 1 101 ? 12.222 0.126 0.165 1.00 88.94 101 LEU A CA 1
ATOM 832 C C . LEU A 1 101 ? 13.609 -0.513 0.010 1.00 88.94 101 LEU A C 1
ATOM 834 O O . LEU A 1 101 ? 14.457 0.016 -0.703 1.00 88.94 101 LEU A O 1
ATOM 838 N N . MET A 1 102 ? 13.827 -1.671 0.636 1.00 89.25 102 MET A N 1
ATOM 839 C CA . MET A 1 102 ? 15.070 -2.441 0.525 1.00 89.25 102 MET A CA 1
ATOM 840 C C . MET A 1 102 ? 15.127 -3.347 -0.716 1.00 89.25 102 MET A C 1
ATOM 842 O O . MET A 1 102 ? 16.131 -4.028 -0.922 1.00 89.25 102 MET A O 1
ATOM 846 N N . ASN A 1 103 ? 14.076 -3.374 -1.545 1.00 87.88 103 ASN A N 1
ATOM 847 C CA . ASN A 1 103 ? 13.954 -4.237 -2.723 1.00 87.88 103 ASN A CA 1
ATOM 848 C C . ASN A 1 103 ? 14.044 -5.756 -2.416 1.00 87.88 103 ASN A C 1
ATOM 850 O O . ASN A 1 103 ? 14.510 -6.549 -3.236 1.00 87.88 103 ASN A O 1
ATOM 854 N N . TYR A 1 104 ? 13.568 -6.190 -1.242 1.00 92.19 104 TYR A N 1
ATOM 855 C CA . TYR A 1 104 ? 13.414 -7.604 -0.869 1.00 92.19 104 TYR A CA 1
ATOM 856 C C . TYR A 1 104 ? 12.044 -8.145 -1.296 1.00 92.19 104 TYR A C 1
ATOM 858 O O . TYR A 1 104 ? 11.162 -8.419 -0.479 1.00 92.19 104 TYR A O 1
ATOM 866 N N . ILE A 1 105 ? 11.874 -8.302 -2.609 1.00 92.31 105 ILE A N 1
ATOM 867 C CA . ILE A 1 105 ? 10.575 -8.568 -3.241 1.00 92.31 105 ILE A CA 1
ATOM 868 C C . ILE A 1 105 ? 9.961 -9.909 -2.821 1.00 92.31 105 ILE A C 1
ATOM 870 O O . ILE A 1 105 ? 8.763 -9.973 -2.561 1.00 92.31 105 ILE A O 1
ATOM 874 N N . GLU A 1 106 ? 10.754 -10.972 -2.686 1.00 92.44 106 GLU A N 1
ATOM 875 C CA . GLU A 1 106 ? 10.238 -12.283 -2.261 1.00 92.44 106 GLU A CA 1
ATOM 876 C C . GLU A 1 106 ? 9.658 -12.242 -0.840 1.00 92.44 106 GLU A C 1
ATOM 878 O O . GLU A 1 106 ? 8.575 -12.769 -0.584 1.00 92.44 106 GLU A O 1
ATOM 883 N N . THR A 1 107 ? 10.318 -11.530 0.074 1.00 92.50 107 THR A N 1
ATOM 884 C CA . THR A 1 107 ? 9.813 -11.322 1.436 1.00 92.50 107 THR A CA 1
ATOM 885 C C . THR A 1 107 ? 8.540 -10.480 1.427 1.00 92.50 107 THR A C 1
ATOM 887 O O . THR A 1 107 ? 7.574 -10.810 2.117 1.00 92.50 107 THR A O 1
ATOM 890 N N . ALA A 1 108 ? 8.503 -9.434 0.598 1.00 93.88 108 ALA A N 1
ATOM 891 C CA . ALA A 1 108 ? 7.322 -8.597 0.438 1.00 93.88 108 ALA A CA 1
ATOM 892 C C . ALA A 1 108 ? 6.110 -9.405 -0.064 1.00 93.88 108 ALA A C 1
ATOM 894 O O . ALA A 1 108 ? 5.003 -9.217 0.438 1.00 93.88 108 ALA A O 1
ATOM 895 N N . LYS A 1 109 ? 6.309 -10.356 -0.991 1.00 93.00 109 LYS A N 1
ATOM 896 C CA . LYS A 1 109 ? 5.254 -11.269 -1.473 1.00 93.00 109 LYS A CA 1
ATOM 897 C C . LYS A 1 109 ? 4.666 -12.121 -0.350 1.00 93.00 109 LYS A C 1
ATOM 899 O O . LYS A 1 109 ? 3.446 -12.251 -0.260 1.00 93.00 109 LYS A O 1
ATOM 904 N N . VAL A 1 110 ? 5.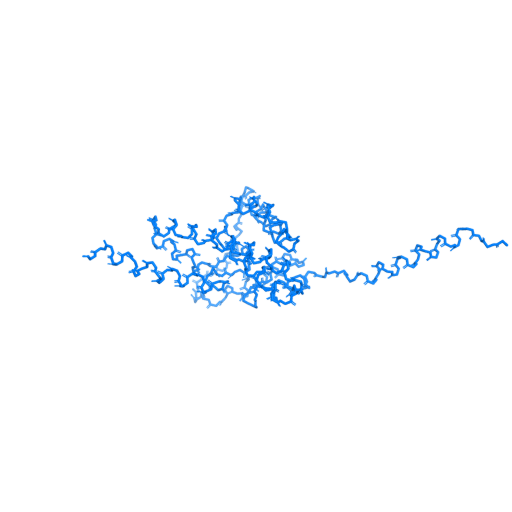519 -12.682 0.510 1.00 92.06 110 VAL A N 1
ATOM 905 C CA . VAL A 1 110 ? 5.072 -13.487 1.657 1.00 92.06 110 VAL A CA 1
ATOM 906 C C . VAL A 1 110 ? 4.282 -12.622 2.633 1.00 92.06 110 VAL A C 1
ATOM 908 O O . VAL A 1 110 ? 3.184 -13.000 3.033 1.00 92.06 110 VAL A O 1
ATOM 911 N N . MET A 1 111 ? 4.784 -11.432 2.971 1.00 90.38 111 MET A N 1
ATOM 912 C CA . MET A 1 111 ? 4.083 -10.525 3.885 1.00 90.38 111 MET A CA 1
ATOM 913 C C . MET A 1 111 ? 2.725 -10.110 3.343 1.00 90.38 111 MET A C 1
ATOM 915 O O . MET A 1 111 ? 1.741 -10.153 4.075 1.00 90.38 111 MET A O 1
ATOM 919 N N . LEU A 1 112 ? 2.646 -9.816 2.046 1.00 90.69 112 LEU A N 1
ATOM 920 C CA . LEU A 1 112 ? 1.405 -9.440 1.383 1.00 90.69 112 LEU A CA 1
ATOM 921 C C . LEU A 1 112 ? 0.301 -10.499 1.536 1.00 90.69 112 LEU A C 1
ATOM 923 O O . LEU A 1 112 ? -0.870 -10.146 1.664 1.00 90.69 112 LEU A O 1
ATOM 927 N N . ALA A 1 113 ? 0.660 -11.786 1.575 1.00 89.19 113 ALA A N 1
ATOM 928 C CA . ALA A 1 113 ? -0.294 -12.874 1.783 1.00 89.19 113 ALA A CA 1
ATOM 929 C C . ALA A 1 113 ? -0.912 -12.880 3.195 1.00 89.19 113 ALA A C 1
ATOM 931 O O . ALA A 1 113 ? -2.034 -13.357 3.362 1.00 89.19 113 ALA A O 1
ATOM 932 N N . HIS A 1 114 ? -0.210 -12.330 4.188 1.00 87.31 114 HIS A N 1
ATOM 933 C CA . HIS A 1 114 ? -0.661 -12.241 5.579 1.00 87.31 114 HIS A CA 1
ATOM 934 C C . HIS A 1 114 ? -1.353 -10.913 5.918 1.00 87.31 114 HIS A C 1
ATOM 936 O O . HIS A 1 114 ? -1.935 -10.781 6.993 1.00 87.31 114 HIS A O 1
ATOM 942 N N . MET A 1 115 ? -1.325 -9.927 5.018 1.00 88.69 115 MET A N 1
ATOM 943 C CA . MET A 1 115 ? -1.913 -8.611 5.263 1.00 88.69 115 MET A CA 1
ATOM 944 C C . MET A 1 115 ? -3.420 -8.584 5.001 1.00 88.69 115 MET A C 1
ATOM 946 O O . MET A 1 115 ? -3.903 -9.010 3.950 1.00 88.69 115 MET A O 1
ATOM 950 N N . LYS A 1 116 ? -4.164 -7.951 5.915 1.00 85.75 116 LYS A N 1
ATOM 951 C CA . LYS A 1 116 ? -5.607 -7.700 5.769 1.00 85.75 116 LYS A CA 1
ATOM 952 C C . LYS A 1 116 ? -5.933 -6.835 4.545 1.00 85.75 116 LYS A C 1
ATOM 954 O O . LYS A 1 116 ? -6.828 -7.161 3.771 1.00 85.75 116 LYS A O 1
ATOM 959 N N . TYR A 1 117 ? -5.180 -5.754 4.336 1.00 88.00 117 TYR A N 1
ATOM 960 C CA . TYR A 1 117 ? -5.399 -4.782 3.253 1.00 88.00 117 TYR A CA 1
ATOM 961 C C . TYR A 1 117 ? -4.448 -4.995 2.065 1.00 88.00 117 TYR A C 1
ATOM 963 O O . TYR A 1 117 ? -3.841 -4.055 1.553 1.00 88.00 117 TYR A O 1
ATOM 971 N N . ARG A 1 118 ? -4.318 -6.248 1.616 1.00 90.81 118 ARG A N 1
ATOM 972 C CA . ARG A 1 118 ? -3.374 -6.672 0.565 1.00 90.81 118 ARG A CA 1
ATOM 973 C C . ARG A 1 118 ? -3.517 -5.950 -0.783 1.00 90.81 118 ARG A C 1
ATOM 975 O O . ARG A 1 118 ? -2.510 -5.683 -1.424 1.00 90.81 118 ARG A O 1
ATOM 982 N N . ILE A 1 119 ? -4.734 -5.594 -1.212 1.00 90.38 119 ILE A N 1
ATOM 983 C CA . ILE A 1 119 ? -4.946 -4.878 -2.489 1.00 90.38 119 ILE A CA 1
ATOM 984 C C . ILE A 1 119 ? -4.313 -3.486 -2.412 1.00 90.38 119 ILE A C 1
ATOM 986 O O . ILE A 1 119 ? -3.505 -3.125 -3.262 1.00 90.38 119 ILE A O 1
ATOM 990 N N . CYS A 1 120 ? -4.624 -2.731 -1.358 1.00 90.12 120 CYS A N 1
ATOM 991 C CA . CYS A 1 120 ? -4.051 -1.407 -1.146 1.00 90.12 120 CYS A CA 1
ATOM 992 C C . CYS A 1 120 ? -2.532 -1.469 -0.955 1.00 90.12 120 CYS A C 1
ATOM 994 O O . CYS A 1 120 ? -1.807 -0.728 -1.610 1.00 90.12 120 CYS A O 1
ATOM 996 N N . ALA A 1 121 ? -2.044 -2.408 -0.138 1.00 92.12 121 ALA A N 1
ATOM 997 C CA . ALA A 1 121 ? -0.613 -2.610 0.084 1.00 92.12 121 ALA A CA 1
ATOM 998 C C . ALA A 1 121 ? 0.148 -2.866 -1.231 1.00 92.12 121 ALA A C 1
ATOM 1000 O O . ALA A 1 121 ? 1.193 -2.264 -1.470 1.00 92.12 121 ALA A O 1
ATOM 1001 N N . ALA A 1 122 ? -0.403 -3.698 -2.119 1.00 92.94 122 ALA A N 1
ATOM 1002 C CA . ALA A 1 122 ? 0.179 -3.970 -3.431 1.00 92.94 122 ALA A CA 1
ATOM 1003 C C . ALA A 1 122 ? 0.195 -2.726 -4.341 1.00 92.94 122 ALA A C 1
ATOM 1005 O O . ALA A 1 122 ? 1.190 -2.462 -5.020 1.00 92.94 122 ALA A O 1
ATOM 1006 N N . LEU A 1 123 ? -0.867 -1.914 -4.323 1.00 91.06 123 LEU A N 1
ATOM 1007 C CA . LEU A 1 123 ? -0.906 -0.652 -5.071 1.00 91.06 123 LEU A CA 1
ATOM 1008 C C . LEU A 1 123 ? 0.110 0.365 -4.534 1.00 91.06 123 LEU A C 1
ATOM 1010 O O . LEU A 1 123 ? 0.788 1.021 -5.325 1.00 91.06 123 LEU A O 1
ATOM 1014 N N . ILE A 1 124 ? 0.263 0.464 -3.211 1.00 91.31 124 ILE A N 1
ATOM 1015 C CA . ILE A 1 124 ? 1.265 1.329 -2.572 1.00 91.31 124 ILE A CA 1
ATOM 1016 C C . ILE A 1 124 ? 2.671 0.868 -2.955 1.00 91.31 124 ILE A C 1
ATOM 1018 O O . ILE A 1 124 ? 3.483 1.686 -3.377 1.00 91.31 124 ILE A O 1
ATOM 1022 N N . ALA A 1 125 ? 2.950 -0.437 -2.891 1.00 92.69 125 ALA A N 1
ATOM 1023 C CA . ALA A 1 125 ? 4.233 -0.991 -3.318 1.00 92.69 125 ALA A CA 1
ATOM 1024 C C . ALA A 1 125 ? 4.534 -0.671 -4.787 1.00 92.69 125 ALA A C 1
ATOM 1026 O O . ALA A 1 125 ? 5.623 -0.200 -5.109 1.00 92.69 125 ALA A O 1
ATOM 1027 N N . THR A 1 126 ? 3.545 -0.843 -5.668 1.00 92.25 126 THR A N 1
ATOM 1028 C CA . THR A 1 126 ? 3.648 -0.474 -7.088 1.00 92.25 126 THR A CA 1
ATOM 1029 C C . THR A 1 126 ? 4.007 1.003 -7.248 1.00 92.25 126 THR A C 1
ATOM 1031 O O . THR A 1 126 ? 4.886 1.348 -8.037 1.00 92.25 126 THR A O 1
ATOM 1034 N N . LYS A 1 127 ? 3.337 1.885 -6.496 1.00 91.12 127 LYS A N 1
ATOM 1035 C CA . LYS A 1 127 ? 3.574 3.330 -6.535 1.00 91.12 127 LYS A CA 1
ATOM 1036 C C . LYS A 1 127 ? 4.987 3.676 -6.064 1.00 91.12 127 LYS A C 1
ATOM 1038 O O . LYS A 1 127 ? 5.693 4.360 -6.795 1.00 91.12 127 LYS A O 1
ATOM 1043 N N . ILE A 1 128 ? 5.415 3.143 -4.918 1.00 91.69 128 ILE A N 1
ATOM 1044 C CA . ILE A 1 128 ? 6.762 3.352 -4.367 1.00 91.69 128 ILE A CA 1
ATOM 1045 C C . ILE A 1 128 ? 7.828 2.899 -5.365 1.00 91.69 128 ILE A C 1
ATOM 1047 O O . ILE A 1 128 ? 8.743 3.660 -5.656 1.00 91.69 128 ILE A O 1
ATOM 1051 N N . LEU A 1 129 ? 7.700 1.695 -5.929 1.00 90.94 129 LEU A N 1
ATOM 1052 C CA . LEU A 1 129 ? 8.683 1.149 -6.869 1.00 90.94 129 LEU A CA 1
ATOM 1053 C C . LEU A 1 129 ? 8.764 1.964 -8.168 1.00 90.94 129 LEU A C 1
ATOM 1055 O O . LEU A 1 129 ? 9.860 2.168 -8.689 1.00 90.94 129 LEU A O 1
ATOM 1059 N N . LYS A 1 130 ? 7.628 2.461 -8.677 1.00 90.19 130 LYS A N 1
ATOM 1060 C CA . LYS A 1 130 ? 7.590 3.325 -9.869 1.00 90.19 130 LYS A CA 1
ATOM 1061 C C . LYS A 1 130 ? 8.234 4.684 -9.605 1.00 90.19 130 LYS A C 1
ATOM 1063 O O . LYS A 1 130 ? 9.108 5.072 -10.372 1.00 90.19 130 LYS A O 1
ATOM 1068 N N . THR A 1 131 ? 7.872 5.357 -8.512 1.00 89.88 131 THR A N 1
ATOM 1069 C CA . THR A 1 131 ? 8.500 6.631 -8.123 1.00 89.88 131 THR A CA 1
ATOM 1070 C C . THR A 1 131 ? 10.000 6.437 -7.881 1.00 89.88 131 THR A C 1
ATOM 1072 O O . THR A 1 131 ? 10.822 7.179 -8.406 1.00 89.88 131 THR A O 1
ATOM 1075 N N . TYR A 1 132 ? 10.385 5.360 -7.188 1.00 88.25 132 TYR A N 1
ATOM 1076 C CA . TYR A 1 132 ? 11.788 5.045 -6.928 1.00 88.25 132 TYR A CA 1
ATOM 1077 C C . TYR A 1 132 ? 12.594 4.820 -8.217 1.00 88.25 132 TYR A C 1
ATOM 1079 O O . TYR A 1 132 ? 13.716 5.309 -8.364 1.00 88.25 132 TYR A O 1
ATOM 1087 N N . ARG A 1 133 ? 12.012 4.102 -9.183 1.00 88.38 133 ARG A N 1
ATOM 1088 C CA . ARG A 1 133 ? 12.605 3.889 -10.508 1.00 88.38 133 ARG A CA 1
ATOM 1089 C C . ARG A 1 133 ? 12.801 5.200 -11.269 1.00 88.38 133 ARG A C 1
ATOM 1091 O O . ARG A 1 133 ? 13.830 5.354 -11.929 1.00 88.38 133 ARG A O 1
ATOM 1098 N N . ASP A 1 134 ? 11.812 6.084 -11.234 1.00 86.62 134 ASP A N 1
ATOM 1099 C CA . ASP A 1 134 ? 11.808 7.307 -12.036 1.00 86.62 134 ASP A CA 1
ATOM 1100 C C . ASP A 1 134 ? 12.782 8.351 -11.468 1.00 86.62 134 ASP A C 1
ATOM 1102 O O . ASP A 1 134 ? 13.543 8.943 -12.235 1.00 86.62 134 ASP A O 1
ATOM 1106 N N . ASP A 1 135 ? 12.842 8.480 -10.140 1.00 83.75 135 ASP A N 1
ATOM 1107 C CA . ASP A 1 135 ? 13.610 9.533 -9.468 1.00 83.75 135 ASP A CA 1
ATOM 1108 C C . ASP A 1 135 ? 15.045 9.116 -9.098 1.00 83.75 135 ASP A C 1
ATOM 1110 O O . ASP A 1 135 ? 15.951 9.951 -9.108 1.00 83.75 135 ASP A O 1
ATOM 1114 N N . TYR A 1 136 ? 15.285 7.836 -8.777 1.00 78.12 136 TYR A N 1
ATOM 1115 C CA . TYR A 1 136 ? 16.550 7.402 -8.156 1.00 78.12 136 TYR A CA 1
ATOM 1116 C C . TYR A 1 136 ? 17.332 6.351 -8.946 1.00 78.12 136 TYR A C 1
ATOM 1118 O O . TYR A 1 136 ? 18.551 6.237 -8.785 1.00 78.12 136 TYR A O 1
ATOM 1126 N N . ALA A 1 137 ? 16.686 5.561 -9.806 1.00 79.44 137 ALA A N 1
ATOM 1127 C CA . ALA A 1 137 ? 17.414 4.560 -10.576 1.00 79.44 137 ALA A CA 1
ATOM 1128 C C . ALA A 1 137 ? 18.161 5.220 -11.750 1.00 79.44 137 ALA A C 1
ATOM 1130 O O . ALA A 1 137 ? 17.556 5.823 -12.632 1.00 79.44 137 ALA A O 1
ATOM 1131 N N . SER A 1 138 ? 19.487 5.071 -11.799 1.00 75.56 138 SER A N 1
ATOM 1132 C CA . SER A 1 138 ? 20.314 5.560 -12.919 1.00 75.56 138 SER A CA 1
ATOM 1133 C C . SER A 1 138 ? 20.594 4.463 -13.958 1.00 75.56 138 SER A C 1
ATOM 1135 O O . SER A 1 138 ? 20.517 4.692 -15.164 1.00 75.56 138 SER A O 1
ATOM 1137 N N . PHE A 1 139 ? 20.833 3.228 -13.502 1.00 79.00 139 PHE A N 1
ATOM 1138 C CA . PHE A 1 139 ? 21.196 2.097 -14.361 1.00 79.00 139 PHE A CA 1
ATOM 1139 C C . PHE A 1 139 ? 19.978 1.397 -14.983 1.00 79.00 139 PHE A C 1
ATOM 1141 O O . PHE A 1 139 ? 18.989 1.125 -14.298 1.00 79.00 139 PHE A O 1
ATOM 1148 N N . SER A 1 140 ? 20.087 1.038 -16.269 1.00 80.44 140 SER A N 1
ATOM 1149 C CA . SER A 1 140 ? 19.025 0.365 -17.036 1.00 80.44 140 SER A CA 1
ATOM 1150 C C . SER A 1 140 ? 18.592 -0.967 -16.413 1.00 80.44 140 SER A C 1
ATOM 1152 O O . SER A 1 140 ? 17.398 -1.221 -16.270 1.00 80.44 140 SER A O 1
ATOM 1154 N N . ASP A 1 141 ? 19.543 -1.788 -15.962 1.00 81.88 141 ASP A N 1
ATOM 1155 C CA . ASP A 1 141 ? 19.241 -3.101 -15.376 1.00 81.88 141 ASP A CA 1
ATOM 1156 C C . ASP A 1 141 ? 18.470 -2.978 -14.055 1.00 81.88 141 ASP A C 1
ATOM 1158 O O . ASP A 1 141 ? 17.551 -3.751 -13.780 1.00 81.88 141 ASP A O 1
ATOM 1162 N N . THR A 1 142 ? 18.796 -1.969 -13.241 1.00 82.75 142 THR A N 1
ATOM 1163 C CA . THR A 1 142 ? 18.063 -1.675 -12.003 1.00 82.75 142 THR A CA 1
ATOM 1164 C C . THR A 1 142 ? 16.650 -1.186 -12.311 1.00 82.75 142 THR A C 1
ATOM 1166 O O . THR A 1 142 ? 15.700 -1.623 -11.664 1.00 82.75 142 THR A O 1
ATOM 1169 N N . LYS A 1 143 ? 16.481 -0.340 -13.339 1.00 86.19 143 LYS A N 1
ATOM 1170 C CA . LYS A 1 143 ? 15.152 0.106 -13.790 1.00 86.19 143 LYS A CA 1
ATOM 1171 C C . LYS A 1 143 ? 14.281 -1.051 -14.269 1.00 86.19 143 LYS A C 1
ATOM 1173 O O . LYS A 1 143 ? 13.091 -1.073 -13.953 1.00 86.19 143 LYS A O 1
ATOM 1178 N N . ALA A 1 144 ? 14.862 -2.004 -14.996 1.00 87.25 144 ALA A N 1
ATOM 1179 C CA . ALA A 1 144 ? 14.152 -3.187 -15.469 1.00 87.25 144 ALA A CA 1
ATOM 1180 C C . ALA A 1 144 ? 13.643 -4.038 -14.294 1.00 87.25 144 ALA A C 1
ATOM 1182 O O . ALA A 1 144 ? 12.450 -4.320 -14.227 1.00 87.25 144 ALA A O 1
ATOM 1183 N N . LYS A 1 145 ? 14.504 -4.339 -13.311 1.00 88.50 145 LYS A N 1
ATOM 1184 C CA . LYS A 1 145 ? 14.130 -5.115 -12.111 1.00 88.50 145 LYS A CA 1
ATOM 1185 C C . LYS A 1 145 ? 13.043 -4.441 -11.270 1.00 88.50 145 LYS A C 1
ATOM 1187 O O . LYS A 1 145 ? 12.116 -5.101 -10.803 1.00 88.50 145 LYS A O 1
ATOM 1192 N N . LEU A 1 146 ? 13.143 -3.124 -11.078 1.00 88.75 146 LEU A N 1
ATOM 1193 C CA . LEU A 1 146 ? 12.129 -2.351 -10.352 1.00 88.75 146 LEU A CA 1
ATOM 1194 C C . LEU A 1 146 ? 10.792 -2.335 -11.098 1.00 88.75 146 LEU A C 1
ATOM 1196 O O . LEU A 1 146 ? 9.743 -2.434 -10.469 1.00 88.75 146 LEU A O 1
ATOM 1200 N N . THR A 1 147 ? 10.831 -2.244 -12.430 1.00 89.75 147 THR A N 1
ATOM 1201 C CA . THR A 1 147 ? 9.624 -2.288 -13.267 1.00 89.75 147 THR A CA 1
ATOM 1202 C C . THR A 1 147 ? 8.960 -3.656 -13.193 1.00 89.75 147 THR A C 1
ATOM 1204 O O . THR A 1 147 ? 7.774 -3.718 -12.905 1.00 89.75 147 THR A O 1
ATOM 1207 N N . GLU A 1 148 ? 9.721 -4.741 -13.337 1.00 92.25 148 GLU A N 1
ATOM 1208 C CA . GLU A 1 148 ? 9.206 -6.109 -13.198 1.00 92.25 148 GLU A CA 1
ATOM 1209 C C . GLU A 1 148 ? 8.545 -6.331 -11.828 1.00 92.25 148 GLU A C 1
ATOM 1211 O O . GLU A 1 148 ? 7.446 -6.878 -11.726 1.00 92.25 148 GLU A O 1
ATOM 1216 N N . SER A 1 149 ? 9.185 -5.838 -10.766 1.00 92.31 149 SER A N 1
ATOM 1217 C CA . SER A 1 149 ? 8.655 -5.932 -9.404 1.00 92.31 149 SER A CA 1
ATOM 1218 C C . SER A 1 149 ? 7.372 -5.113 -9.231 1.00 92.31 149 SER A C 1
ATOM 1220 O O . SER A 1 149 ? 6.418 -5.585 -8.614 1.00 92.31 149 SER A O 1
ATOM 1222 N N . ALA A 1 150 ? 7.321 -3.900 -9.789 1.00 91.94 150 ALA A N 1
ATOM 1223 C CA . ALA A 1 150 ? 6.128 -3.059 -9.760 1.00 91.94 150 ALA A CA 1
ATOM 1224 C C . ALA A 1 150 ? 4.970 -3.694 -10.545 1.00 91.94 150 ALA A C 1
ATOM 1226 O O . ALA A 1 150 ? 3.845 -3.725 -10.050 1.00 91.94 150 ALA A O 1
ATOM 1227 N N . ASP A 1 151 ? 5.252 -4.242 -11.727 1.00 91.06 151 ASP A N 1
ATOM 1228 C CA . ASP A 1 151 ? 4.265 -4.903 -12.580 1.00 91.06 151 ASP A CA 1
ATOM 1229 C C . ASP A 1 151 ? 3.683 -6.148 -11.896 1.00 91.06 151 ASP A C 1
ATOM 1231 O O . ASP A 1 151 ? 2.479 -6.393 -11.980 1.00 91.06 151 ASP A O 1
ATOM 1235 N N . TYR A 1 152 ? 4.500 -6.897 -11.145 1.00 92.50 152 TYR A N 1
ATOM 1236 C CA . TYR A 1 152 ? 4.025 -8.016 -10.329 1.00 92.50 152 TYR A CA 1
ATOM 1237 C C . TYR A 1 152 ? 2.988 -7.572 -9.285 1.00 92.50 152 TYR A C 1
ATOM 1239 O O . TYR A 1 152 ? 1.910 -8.166 -9.192 1.00 92.50 152 TYR A O 1
ATOM 1247 N N . PHE A 1 153 ? 3.287 -6.536 -8.490 1.00 92.50 153 PHE A N 1
ATOM 1248 C CA . PHE A 1 153 ? 2.357 -6.067 -7.455 1.00 92.50 153 PHE A CA 1
ATOM 1249 C C . PHE A 1 153 ? 1.095 -5.447 -8.056 1.00 92.50 153 PHE A C 1
ATOM 1251 O O . PHE A 1 153 ? -0.000 -5.650 -7.527 1.00 92.50 153 PHE A O 1
ATOM 1258 N N . GLU A 1 154 ? 1.225 -4.751 -9.184 1.00 90.38 154 GLU A N 1
ATOM 1259 C CA . GLU A 1 154 ? 0.087 -4.210 -9.918 1.00 90.38 154 GLU A CA 1
ATOM 1260 C C . GLU A 1 154 ? -0.841 -5.334 -10.389 1.00 90.38 154 GLU A C 1
ATOM 1262 O O . GLU A 1 154 ? -2.046 -5.307 -10.127 1.00 90.38 154 GLU A O 1
ATOM 1267 N N . GLN A 1 155 ? -0.275 -6.358 -11.029 1.00 90.44 155 GLN A N 1
ATOM 1268 C CA . GLN A 1 155 ? -1.021 -7.511 -11.515 1.00 90.44 155 GLN A CA 1
ATOM 1269 C C . GLN A 1 155 ? -1.690 -8.270 -10.360 1.00 90.44 155 GLN A C 1
ATOM 1271 O O . GLN A 1 155 ? -2.866 -8.618 -10.460 1.00 90.44 155 GLN A O 1
ATOM 1276 N N . TYR A 1 156 ? -0.994 -8.447 -9.233 1.00 91.56 156 TYR A N 1
ATOM 1277 C CA . TYR A 1 156 ? -1.559 -9.056 -8.027 1.00 91.56 156 TYR A CA 1
ATOM 1278 C C . TYR A 1 156 ? -2.781 -8.286 -7.503 1.00 91.56 156 TYR A C 1
ATOM 1280 O O . TYR A 1 156 ? -3.812 -8.888 -7.187 1.00 91.56 156 TYR A O 1
ATOM 1288 N N . ALA A 1 157 ? -2.685 -6.954 -7.412 1.00 90.19 157 ALA A N 1
ATOM 1289 C CA . ALA A 1 157 ? -3.782 -6.109 -6.944 1.00 90.19 157 ALA A CA 1
ATOM 1290 C C . ALA A 1 157 ? -5.005 -6.222 -7.863 1.00 90.19 157 ALA A C 1
ATOM 1292 O O . ALA A 1 157 ? -6.130 -6.374 -7.382 1.00 90.19 157 ALA A O 1
ATOM 1293 N N . ILE A 1 158 ? -4.770 -6.199 -9.177 1.00 86.31 158 ILE A N 1
ATOM 1294 C CA . ILE A 1 158 ? -5.811 -6.317 -10.201 1.00 86.31 158 ILE A CA 1
ATOM 1295 C C . ILE A 1 158 ? -6.502 -7.676 -10.111 1.00 86.31 158 ILE A C 1
ATOM 1297 O O . ILE A 1 158 ? -7.724 -7.732 -10.032 1.00 86.31 158 ILE A O 1
ATOM 1301 N N . GLU A 1 159 ? -5.749 -8.772 -10.066 1.00 88.88 159 GLU A N 1
ATOM 1302 C CA . GLU A 1 159 ? -6.331 -10.114 -9.978 1.00 88.88 159 GLU A CA 1
ATOM 1303 C C . GLU A 1 159 ? -7.160 -10.308 -8.708 1.00 88.88 159 GLU A C 1
ATOM 1305 O O . GLU A 1 159 ? -8.219 -10.942 -8.743 1.00 88.88 159 GLU A O 1
ATOM 1310 N N . CYS A 1 160 ? -6.703 -9.755 -7.583 1.00 88.62 160 CYS A N 1
ATOM 1311 C CA . CYS A 1 160 ? -7.472 -9.771 -6.345 1.00 88.62 160 CYS A CA 1
ATOM 1312 C C . CYS A 1 160 ? -8.773 -8.974 -6.491 1.00 88.62 160 CYS A C 1
ATOM 1314 O O . CYS A 1 160 ? -9.835 -9.476 -6.119 1.00 88.62 160 CYS A O 1
ATOM 1316 N N . LEU A 1 161 ? -8.703 -7.771 -7.065 1.00 85.75 161 LEU A N 1
ATOM 1317 C CA . LEU A 1 161 ? -9.868 -6.917 -7.268 1.00 85.75 161 LEU A CA 1
ATOM 1318 C C . LEU A 1 161 ? -10.880 -7.550 -8.231 1.00 85.75 161 LEU A C 1
ATOM 1320 O O . LEU A 1 161 ? -12.074 -7.526 -7.963 1.00 85.75 161 LEU A O 1
ATOM 1324 N N . GLU A 1 162 ? -10.417 -8.186 -9.305 1.00 84.94 162 GLU A N 1
ATOM 1325 C CA . GLU A 1 162 ? -11.269 -8.889 -10.269 1.00 84.94 162 GLU A CA 1
ATOM 1326 C C . GLU A 1 162 ? -11.981 -10.090 -9.651 1.00 84.94 162 GLU A C 1
ATOM 1328 O O . GLU A 1 162 ? -13.145 -10.357 -9.949 1.00 84.94 162 GLU A O 1
ATOM 1333 N N . ARG A 1 163 ? -11.299 -10.832 -8.773 1.00 86.38 163 ARG A N 1
ATOM 1334 C CA . ARG A 1 163 ? -11.940 -11.907 -8.006 1.00 86.38 163 ARG A CA 1
ATOM 1335 C C . ARG A 1 163 ? -13.010 -11.353 -7.069 1.00 86.38 163 ARG A C 1
ATOM 1337 O O . ARG A 1 163 ? -14.082 -11.944 -7.006 1.00 86.38 163 ARG A O 1
ATOM 1344 N N . CYS A 1 164 ? -12.746 -10.232 -6.394 1.00 85.44 164 CYS A N 1
ATOM 1345 C CA . CYS A 1 164 ? -13.747 -9.557 -5.567 1.00 85.44 164 CYS A CA 1
ATOM 1346 C C . CYS A 1 164 ? -14.943 -9.100 -6.409 1.00 85.44 164 CYS A C 1
ATOM 1348 O O . CYS A 1 164 ? -16.070 -9.409 -6.057 1.00 85.44 164 CYS A O 1
ATOM 1350 N N . HIS A 1 165 ? -14.694 -8.467 -7.553 1.00 83.81 165 HIS A N 1
ATOM 1351 C CA . HIS A 1 165 ? -15.723 -7.955 -8.454 1.00 83.81 165 HIS A CA 1
ATOM 1352 C C . HIS A 1 165 ? -16.639 -9.041 -9.021 1.00 83.81 165 HIS A C 1
ATOM 1354 O O . HIS A 1 165 ? -17.851 -8.869 -9.063 1.00 83.81 165 HIS A O 1
ATOM 1360 N N . ARG A 1 166 ? -16.067 -10.183 -9.431 1.00 85.00 166 ARG A N 1
ATOM 1361 C CA . ARG A 1 166 ? -16.847 -11.334 -9.913 1.00 85.00 166 ARG A CA 1
ATOM 1362 C C . ARG A 1 166 ? -17.723 -11.959 -8.833 1.00 85.00 166 ARG A C 1
ATOM 1364 O O . ARG A 1 166 ? -18.718 -12.590 -9.167 1.00 85.00 166 ARG A O 1
ATOM 1371 N N . ASN A 1 167 ? -17.318 -11.849 -7.571 1.00 87.44 167 ASN A N 1
ATOM 1372 C CA . ASN A 1 167 ? -18.084 -12.381 -6.453 1.00 87.44 167 ASN A CA 1
ATOM 1373 C C . ASN A 1 167 ? -19.179 -11.405 -6.011 1.00 87.44 167 ASN A C 1
ATOM 1375 O O . ASN A 1 167 ? -20.321 -11.809 -5.832 1.00 87.44 167 ASN A O 1
ATOM 1379 N N . ASP A 1 168 ? -18.816 -10.137 -5.827 1.00 86.44 168 ASP A N 1
ATOM 1380 C CA . ASP A 1 168 ? -19.707 -9.074 -5.381 1.00 86.44 168 ASP A CA 1
ATOM 1381 C C . ASP A 1 168 ? -19.199 -7.719 -5.903 1.00 86.44 168 ASP A C 1
ATOM 1383 O O . ASP A 1 168 ? -18.147 -7.210 -5.492 1.00 86.44 168 ASP A O 1
ATOM 1387 N N . TYR A 1 169 ? -19.961 -7.146 -6.836 1.00 80.31 169 TYR A N 1
ATOM 1388 C CA . TYR A 1 169 ? -19.659 -5.857 -7.447 1.00 80.31 169 TYR A CA 1
ATOM 1389 C C . TYR A 1 169 ? -19.633 -4.738 -6.400 1.00 80.31 169 TYR A C 1
ATOM 1391 O O . TYR A 1 169 ? -18.663 -3.976 -6.348 1.00 80.31 169 TYR A O 1
ATOM 1399 N N . ASP A 1 170 ? -20.649 -4.668 -5.540 1.00 79.25 170 ASP A N 1
ATOM 1400 C CA . ASP A 1 170 ? -20.820 -3.578 -4.581 1.00 79.25 170 ASP A CA 1
ATOM 1401 C C . ASP A 1 170 ? -19.718 -3.619 -3.522 1.00 79.25 170 ASP A C 1
ATOM 1403 O O . ASP A 1 170 ? -19.084 -2.600 -3.237 1.00 79.25 170 ASP A O 1
ATOM 1407 N N . CYS A 1 171 ? -19.387 -4.819 -3.033 1.00 79.38 171 CYS A N 1
ATOM 1408 C CA . CYS A 1 171 ? -18.255 -5.010 -2.129 1.00 79.38 171 CYS A CA 1
ATOM 1409 C C . CYS A 1 171 ? -16.922 -4.606 -2.787 1.00 79.38 171 CYS A C 1
ATOM 1411 O O . CYS A 1 171 ? -16.071 -3.979 -2.153 1.00 79.38 171 CYS A O 1
ATOM 1413 N N . SER A 1 172 ? -16.725 -4.909 -4.077 1.00 82.19 172 SER A N 1
ATOM 1414 C CA . SER A 1 172 ? -15.513 -4.494 -4.799 1.00 82.19 172 SER A CA 1
ATOM 1415 C C . SER A 1 172 ? -15.400 -2.971 -4.928 1.00 82.19 172 SER A C 1
ATOM 1417 O O . SER A 1 172 ? -14.314 -2.418 -4.739 1.00 82.19 172 SER A O 1
ATOM 1419 N N . CYS A 1 173 ? -16.516 -2.281 -5.180 1.00 79.88 173 CYS A N 1
ATOM 1420 C CA . CYS A 1 173 ? -16.570 -0.824 -5.215 1.00 79.88 173 CYS A CA 1
ATOM 1421 C C . CYS A 1 173 ? -16.289 -0.218 -3.837 1.00 79.88 173 CYS A C 1
ATOM 1423 O O . CYS A 1 173 ? -15.520 0.742 -3.744 1.00 79.88 173 CYS A O 1
ATOM 1425 N N . GLU A 1 174 ? -16.833 -0.804 -2.769 1.00 84.56 174 GLU A N 1
ATOM 1426 C CA . GLU A 1 174 ? -16.539 -0.388 -1.397 1.00 84.56 174 GLU A CA 1
ATOM 1427 C C . GLU A 1 174 ? -15.039 -0.507 -1.095 1.00 84.56 174 GLU A C 1
ATOM 1429 O O . GLU A 1 174 ? -14.433 0.449 -0.620 1.00 84.56 174 GLU A O 1
ATOM 1434 N N . ILE A 1 175 ? -14.399 -1.630 -1.443 1.00 83.88 175 ILE A N 1
ATOM 1435 C CA . ILE A 1 175 ? -12.953 -1.834 -1.237 1.00 83.88 175 ILE A CA 1
ATOM 1436 C C . ILE A 1 175 ? -12.119 -0.758 -1.949 1.00 83.88 175 ILE A C 1
ATOM 1438 O O . ILE A 1 175 ? -11.103 -0.308 -1.414 1.00 83.88 175 ILE A O 1
ATOM 1442 N N . ILE A 1 176 ? -12.527 -0.346 -3.152 1.00 83.50 176 ILE A N 1
ATOM 1443 C CA . ILE A 1 176 ? -11.811 0.675 -3.924 1.00 83.50 176 ILE A CA 1
ATOM 1444 C C . ILE A 1 176 ? -11.931 2.054 -3.271 1.00 83.50 176 ILE A C 1
ATOM 1446 O O . ILE A 1 176 ? -10.951 2.800 -3.293 1.00 83.50 176 ILE A O 1
ATOM 1450 N N . LEU A 1 177 ? -13.110 2.389 -2.736 1.00 85.19 177 LEU A N 1
ATOM 1451 C CA . LEU A 1 177 ? -13.453 3.711 -2.195 1.00 85.19 177 LEU A CA 1
ATOM 1452 C C . LEU A 1 177 ? -13.160 3.864 -0.698 1.00 85.19 177 LEU A C 1
ATOM 1454 O O . LEU A 1 177 ? -13.126 4.984 -0.190 1.00 85.19 177 LEU A O 1
ATOM 1458 N N . ARG A 1 178 ? -12.955 2.757 0.013 1.00 84.44 178 ARG A N 1
ATOM 1459 C CA . ARG A 1 178 ? -12.695 2.753 1.448 1.00 84.44 178 ARG A CA 1
ATOM 1460 C C . ARG A 1 178 ? -11.334 3.371 1.770 1.00 84.44 178 ARG A C 1
ATOM 1462 O O . ARG A 1 178 ? -10.314 2.999 1.190 1.00 84.44 178 ARG A O 1
ATOM 1469 N N . GLN A 1 179 ? -11.333 4.262 2.760 1.00 84.94 179 GLN A N 1
ATOM 1470 C CA . GLN A 1 179 ? -10.117 4.783 3.382 1.00 84.94 179 GLN A CA 1
ATOM 1471 C C . GLN A 1 179 ? -9.503 3.721 4.293 1.00 84.94 179 GLN A C 1
ATOM 1473 O O . GLN A 1 179 ? -10.214 3.014 5.014 1.00 84.94 179 GLN A O 1
ATOM 1478 N N . ILE A 1 180 ? -8.181 3.576 4.214 1.00 86.12 180 ILE A N 1
ATOM 1479 C CA . ILE A 1 180 ? -7.446 2.567 4.972 1.00 86.12 180 ILE A CA 1
ATOM 1480 C C . ILE A 1 180 ? -6.538 3.254 5.985 1.00 86.12 180 ILE A C 1
ATOM 1482 O O . ILE A 1 180 ? -5.423 3.671 5.668 1.00 86.12 180 ILE A O 1
ATOM 1486 N N . ASP A 1 181 ? -6.997 3.277 7.234 1.00 81.75 181 ASP A N 1
ATOM 1487 C CA . ASP A 1 181 ? -6.320 3.893 8.380 1.00 81.75 181 ASP A CA 1
ATOM 1488 C C . ASP A 1 181 ? -4.907 3.345 8.592 1.00 81.75 181 ASP A C 1
ATOM 1490 O O . ASP A 1 181 ? -3.994 4.064 9.000 1.00 81.75 181 ASP A O 1
ATOM 1494 N N . LEU A 1 182 ? -4.699 2.068 8.255 1.00 84.31 182 LEU A N 1
ATOM 1495 C CA . LEU A 1 182 ? -3.400 1.415 8.376 1.00 84.31 182 LEU A CA 1
ATOM 1496 C C . LEU A 1 182 ? -2.333 2.109 7.515 1.00 84.31 182 LEU A C 1
ATOM 1498 O O . LEU A 1 182 ? -1.183 2.201 7.935 1.00 84.31 182 LEU A O 1
ATOM 1502 N N . PHE A 1 183 ? -2.709 2.628 6.347 1.00 84.38 183 PHE A N 1
ATOM 1503 C CA . PHE A 1 183 ? -1.810 3.286 5.400 1.00 84.38 183 PHE A CA 1
ATOM 1504 C C . PHE A 1 183 ? -2.056 4.799 5.317 1.00 84.38 183 PHE A C 1
ATOM 1506 O O . PHE A 1 183 ? -1.791 5.405 4.287 1.00 84.38 183 PHE A O 1
ATOM 1513 N N . GLY A 1 184 ? -2.540 5.423 6.396 1.00 81.81 184 GLY A N 1
ATOM 1514 C CA . GLY A 1 184 ? -2.682 6.881 6.458 1.00 81.81 184 GLY A CA 1
ATOM 1515 C C . GLY A 1 184 ? -3.921 7.399 5.731 1.00 81.81 184 GLY A C 1
ATOM 1516 O O . GLY A 1 184 ? -3.848 8.419 5.049 1.00 81.81 184 GLY A O 1
ATOM 1517 N N . ASP A 1 185 ? -5.042 6.686 5.867 1.00 83.00 185 ASP A N 1
ATOM 1518 C CA . ASP A 1 185 ? -6.359 7.010 5.294 1.00 83.00 185 ASP A CA 1
ATOM 1519 C C . ASP A 1 185 ? -6.372 7.125 3.765 1.00 83.00 185 ASP A C 1
ATOM 1521 O O . ASP A 1 185 ? -7.224 7.784 3.165 1.00 83.00 185 ASP A O 1
ATOM 1525 N N . VAL A 1 186 ? -5.436 6.435 3.116 1.00 85.62 186 VAL A N 1
ATOM 1526 C CA . VAL A 1 186 ? -5.368 6.369 1.659 1.00 85.62 186 VAL A CA 1
ATOM 1527 C C . VAL A 1 186 ? -6.467 5.473 1.107 1.00 85.62 186 VAL A C 1
ATOM 1529 O O . VAL A 1 186 ? -6.814 4.434 1.673 1.00 85.62 186 VAL A O 1
ATOM 1532 N N . THR A 1 187 ? -6.988 5.873 -0.044 1.00 85.69 187 THR A N 1
ATOM 1533 C CA . THR A 1 187 ? -7.971 5.106 -0.809 1.00 85.69 187 THR A CA 1
ATOM 1534 C C . THR A 1 187 ? -7.273 4.393 -1.969 1.00 85.69 187 THR A C 1
ATOM 1536 O O . THR A 1 187 ? -6.402 4.980 -2.615 1.00 85.69 187 THR A O 1
ATOM 1539 N N . CYS A 1 188 ? -7.661 3.155 -2.302 1.00 83.75 188 CYS A N 1
ATOM 1540 C CA . CYS A 1 188 ? -7.057 2.411 -3.424 1.00 83.75 188 CYS A CA 1
ATOM 1541 C C . CYS A 1 188 ? -7.123 3.201 -4.745 1.00 83.75 188 CYS A C 1
ATOM 1543 O O . CYS A 1 188 ? -6.175 3.192 -5.533 1.00 83.75 188 CYS A O 1
ATOM 1545 N N . LEU A 1 189 ? -8.221 3.938 -4.948 1.00 82.94 189 LEU A N 1
ATOM 1546 C CA . LEU A 1 189 ? -8.405 4.830 -6.091 1.00 82.94 189 LEU A CA 1
ATOM 1547 C C . LEU A 1 189 ? -7.391 5.984 -6.134 1.00 82.94 189 LEU A C 1
ATOM 1549 O O . LEU A 1 189 ? -6.959 6.360 -7.218 1.00 82.94 189 LEU A O 1
ATOM 1553 N N . GLN A 1 190 ? -7.003 6.542 -4.983 1.00 82.06 190 GLN A N 1
ATOM 1554 C CA . GLN A 1 190 ? -6.032 7.643 -4.910 1.00 82.06 190 GLN A CA 1
ATOM 1555 C C . GLN A 1 190 ? -4.613 7.159 -5.215 1.00 82.06 190 GLN A C 1
ATOM 1557 O O . GLN A 1 190 ? -3.869 7.838 -5.918 1.00 82.06 190 GLN A O 1
ATOM 1562 N N . VAL A 1 191 ? -4.258 5.965 -4.731 1.00 79.19 191 VAL A N 1
ATOM 1563 C CA . VAL A 1 191 ? -2.918 5.391 -4.922 1.00 79.19 191 VAL A CA 1
ATOM 1564 C C . VAL A 1 191 ? -2.671 5.020 -6.385 1.00 79.19 191 VAL A C 1
ATOM 1566 O O . VAL A 1 191 ? -1.568 5.204 -6.905 1.00 79.19 191 VAL A O 1
ATOM 1569 N N . SER A 1 192 ? -3.686 4.488 -7.074 1.00 73.88 192 SER A N 1
ATOM 1570 C CA . SER A 1 192 ? -3.524 4.023 -8.453 1.00 73.88 192 SER A CA 1
ATOM 1571 C C . SER A 1 192 ? -4.785 4.208 -9.313 1.00 73.88 192 SER A C 1
ATOM 1573 O O . SER A 1 192 ? -5.419 3.238 -9.731 1.00 73.88 192 SER A O 1
ATOM 1575 N N . PRO A 1 193 ? -5.151 5.457 -9.655 1.00 63.91 193 PRO A N 1
ATOM 1576 C CA . PRO A 1 193 ? -6.369 5.740 -10.416 1.00 63.91 193 PRO A CA 1
ATOM 1577 C C . PRO A 1 193 ? -6.323 5.188 -11.848 1.00 63.91 193 PRO A C 1
ATOM 1579 O O . PRO A 1 193 ? -7.359 4.846 -12.418 1.00 63.91 193 PRO A O 1
ATOM 1582 N N . LEU A 1 194 ? -5.128 5.090 -12.443 1.00 53.28 194 LEU A N 1
ATOM 1583 C CA . LEU A 1 194 ? -4.938 4.652 -13.831 1.00 53.28 194 LEU A CA 1
ATOM 1584 C C . LEU A 1 194 ? -5.077 3.136 -14.009 1.00 53.28 194 LEU A C 1
ATOM 1586 O O . LEU A 1 194 ? -5.610 2.686 -15.022 1.00 53.28 194 LEU A O 1
ATOM 1590 N N . THR A 1 195 ? -4.605 2.349 -13.046 1.00 58.16 195 THR A N 1
ATOM 1591 C CA . THR A 1 195 ? -4.587 0.879 -13.127 1.00 58.16 195 THR A CA 1
ATOM 1592 C C . THR A 1 195 ? -5.986 0.312 -12.897 1.00 58.16 195 THR A C 1
ATOM 1594 O O . THR A 1 195 ? -6.440 -0.552 -13.648 1.00 58.16 195 THR A O 1
ATOM 1597 N N . VAL A 1 196 ? -6.719 0.906 -11.950 1.00 58.53 196 VAL A N 1
ATOM 1598 C CA . VAL A 1 196 ? -8.109 0.566 -11.636 1.00 58.53 196 VAL A CA 1
ATOM 1599 C C . VAL A 1 196 ? -9.050 0.980 -12.781 1.00 58.53 196 VAL A C 1
ATOM 1601 O O . VAL A 1 196 ? -9.788 0.143 -13.295 1.00 58.53 196 VAL A O 1
ATOM 1604 N N . ASN A 1 197 ? -8.985 2.221 -13.286 1.00 55.66 197 ASN A N 1
ATOM 1605 C CA . ASN A 1 197 ? -9.915 2.679 -14.335 1.00 55.66 197 ASN A CA 1
ATOM 1606 C C . ASN A 1 197 ? -9.690 2.032 -15.711 1.00 55.66 197 ASN A C 1
ATOM 1608 O O . ASN A 1 197 ? -10.652 1.710 -16.415 1.00 55.66 197 ASN A O 1
ATOM 1612 N N . ARG A 1 198 ? -8.433 1.848 -16.140 1.00 55.59 198 ARG A N 1
ATOM 1613 C CA . ARG A 1 198 ? -8.127 1.408 -17.514 1.00 55.59 198 ARG A CA 1
ATOM 1614 C C . ARG A 1 198 ? -8.543 -0.038 -17.785 1.00 55.59 198 ARG A C 1
ATOM 1616 O O . ARG A 1 198 ? -8.897 -0.356 -18.915 1.00 55.59 198 ARG A O 1
ATOM 1623 N N . ARG A 1 199 ? -8.510 -0.917 -16.777 1.00 54.59 199 ARG A N 1
ATOM 1624 C CA . ARG A 1 199 ? -8.854 -2.338 -16.957 1.00 54.59 199 ARG A CA 1
ATOM 1625 C C . ARG A 1 199 ? -10.299 -2.677 -16.600 1.00 54.59 199 ARG A C 1
ATOM 1627 O O . ARG A 1 199 ? -10.865 -3.535 -17.273 1.00 54.59 199 ARG A O 1
ATOM 1634 N N . LEU A 1 200 ? -10.929 -1.947 -15.672 1.00 51.38 200 LEU A N 1
ATOM 1635 C CA . LEU A 1 200 ? -12.383 -2.028 -15.470 1.00 51.38 200 LEU A CA 1
ATOM 1636 C C . LEU A 1 200 ? -13.139 -1.602 -16.742 1.00 51.38 200 LEU A C 1
ATOM 1638 O O . LEU A 1 200 ? -14.037 -2.306 -17.196 1.00 51.38 200 LEU A O 1
ATOM 1642 N N . SER A 1 201 ? -12.717 -0.505 -17.386 1.00 52.00 201 SER A N 1
ATOM 1643 C CA . SER A 1 201 ? -13.305 -0.052 -18.659 1.00 52.00 201 SER A CA 1
ATOM 1644 C C . SER A 1 201 ? -13.026 -1.003 -19.829 1.00 52.00 201 SER A C 1
ATOM 1646 O O . SER A 1 201 ? -13.929 -1.280 -20.618 1.00 52.00 201 SER A O 1
ATOM 1648 N N . ALA A 1 202 ? -11.811 -1.554 -19.931 1.00 55.44 202 ALA A N 1
ATOM 1649 C CA . ALA A 1 202 ? -11.466 -2.506 -20.987 1.00 55.44 202 ALA A CA 1
ATOM 1650 C C . ALA A 1 202 ? -12.279 -3.811 -20.906 1.00 55.44 202 ALA A C 1
ATOM 1652 O O . ALA A 1 202 ? -12.613 -4.370 -21.950 1.00 55.44 202 ALA A O 1
ATOM 1653 N N . ARG A 1 203 ? -12.621 -4.282 -19.695 1.00 51.91 203 ARG A N 1
ATOM 1654 C CA . ARG A 1 203 ? -13.373 -5.533 -19.509 1.00 51.91 203 ARG A CA 1
ATOM 1655 C C . ARG A 1 203 ? -14.890 -5.383 -19.475 1.00 51.91 203 ARG A C 1
ATOM 1657 O O . ARG A 1 203 ? -15.579 -6.248 -20.002 1.00 51.91 203 ARG A O 1
ATOM 1664 N N . HIS A 1 204 ? -15.423 -4.257 -19.002 1.00 54.91 204 HIS A N 1
ATOM 1665 C CA . HIS A 1 204 ? -16.848 -3.937 -19.184 1.00 54.91 204 HIS A CA 1
ATOM 1666 C C . HIS A 1 204 ? -17.255 -3.950 -20.667 1.00 54.91 204 HIS A C 1
ATOM 1668 O O . HIS A 1 204 ? -18.345 -4.386 -21.031 1.00 54.91 204 HIS A O 1
ATOM 1674 N N . LEU A 1 205 ? -16.342 -3.519 -21.545 1.00 49.94 205 LEU A N 1
ATOM 1675 C CA . LEU A 1 205 ? -16.520 -3.578 -22.996 1.00 49.94 205 LEU A CA 1
ATOM 1676 C C . LEU A 1 205 ? -16.371 -4.996 -23.576 1.00 49.94 205 LEU A C 1
ATOM 1678 O O . LEU A 1 205 ? -16.944 -5.264 -24.631 1.00 49.94 205 LEU A O 1
ATOM 1682 N N . SER A 1 206 ? -15.629 -5.902 -22.927 1.00 56.41 206 SER A N 1
ATOM 1683 C CA . SER A 1 206 ? -15.526 -7.302 -23.363 1.00 56.41 206 SER A CA 1
ATOM 1684 C C . SER A 1 206 ? -16.692 -8.162 -22.875 1.00 56.41 206 SER A C 1
ATOM 1686 O O . SER A 1 206 ? -17.194 -8.958 -23.658 1.00 56.41 206 SER A O 1
ATOM 1688 N N . ASP A 1 207 ? -17.175 -7.967 -21.645 1.00 55.53 207 ASP A N 1
ATOM 1689 C CA . ASP A 1 207 ? -18.318 -8.724 -21.110 1.00 55.53 207 ASP A CA 1
ATOM 1690 C C . ASP A 1 207 ? -19.643 -8.313 -21.774 1.00 55.53 207 ASP A C 1
ATOM 1692 O O . ASP A 1 207 ? -20.476 -9.174 -22.060 1.00 55.53 207 ASP A O 1
ATOM 1696 N N . ARG A 1 208 ? -19.817 -7.032 -22.146 1.00 51.28 208 ARG A N 1
ATOM 1697 C CA . ARG A 1 208 ? -20.945 -6.614 -23.007 1.00 51.28 208 ARG A CA 1
ATOM 1698 C C . ARG A 1 208 ? -20.900 -7.237 -24.401 1.00 51.28 208 ARG A C 1
ATOM 1700 O O . ARG A 1 208 ? -21.938 -7.552 -24.952 1.00 51.28 208 ARG A O 1
ATOM 1707 N N . ARG A 1 209 ? -19.711 -7.456 -24.968 1.00 48.59 209 ARG A N 1
ATOM 1708 C CA . ARG A 1 209 ? -19.558 -8.104 -26.285 1.00 48.59 209 ARG A CA 1
ATOM 1709 C C . ARG A 1 209 ? -19.757 -9.621 -26.272 1.00 48.59 209 ARG A C 1
ATOM 1711 O O . ARG A 1 209 ? -19.853 -10.204 -27.340 1.00 48.59 209 ARG A O 1
ATOM 1718 N N . LEU A 1 210 ? -19.738 -10.256 -25.101 1.00 52.19 210 LEU A N 1
ATOM 1719 C CA . LEU A 1 210 ? -19.988 -11.694 -24.932 1.00 52.19 210 LEU A CA 1
ATOM 1720 C C . LEU A 1 210 ? -21.449 -11.996 -24.555 1.00 52.19 210 LEU A C 1
ATOM 1722 O O . LEU A 1 210 ? -21.820 -13.164 -24.472 1.00 52.19 210 LEU A O 1
ATOM 1726 N N . SER A 1 211 ? -22.251 -10.958 -24.295 1.00 50.34 211 SER A N 1
ATOM 1727 C CA . SER A 1 211 ? -23.675 -11.048 -23.945 1.00 50.34 211 SER A CA 1
ATOM 1728 C C . SER A 1 211 ? -24.627 -10.569 -25.054 1.00 50.34 211 SER A C 1
ATOM 1730 O O . SER A 1 211 ? -25.835 -10.740 -24.894 1.00 50.34 211 SER A O 1
ATOM 1732 N N . ASP A 1 212 ? -24.086 -10.053 -26.165 1.00 45.16 212 ASP A N 1
ATOM 1733 C CA . ASP A 1 212 ? -24.771 -9.778 -27.443 1.00 45.16 212 ASP A CA 1
ATOM 1734 C C . ASP A 1 212 ? -24.404 -10.856 -28.483 1.00 45.16 212 ASP A C 1
ATOM 1736 O O . ASP A 1 212 ? -25.288 -11.246 -29.281 1.00 45.16 212 ASP A O 1
#

Sequence (212 aa):
MINRDDCLLKNVIETNDDLKKKEIYTIDTLNHILNTLVGDYMKPLYYKTAVEELQIKSATTNTNRVNDQEAHVGQIKLKEADYEQMSKDYIFRDLFIWTILMNYIETAKVMLAHMKYRICAALIATKILKTYRDDYASFSDTKAKLTESADYFEQYAIECLERCHRNDYDCSCEIILRQIDLFGDVTCLQVSPLTVNRRLSARHLSDRRLSD